Protein AF-A0A7W0VU08-F1 (afdb_monomer_lite)

pLDDT: mean 80.52, std 18.02, range [34.06, 98.19]

Radius of gyration: 24.47 Å; chains: 1; bounding box: 52×68×74 Å

Foldseek 3Di:
DDDDDDDDDDDDDDPPPDDDPDDPALVVVLVVLLVLLVQLLVALAPVSNVVSVVVVVVVVVVSVVVVPPPDHDDDDPVSVVSVVVSVVSSVVSNCNRHCNVDPDDDDDDDDDDDDDDDDDDDDDADAQQPDDFDDPVLVQPFAADDQPDFPQPPQWGKDRWDADPQRKIKIFGDDDPDTFKIKIKDQSNRPSNVPADVVRNVVSPQLPDDADPPADAQPPWGWDDDPPFQKTWTDQRRMIIIMHTDPVCCVGRHSVSSSVSVSRTDDPSVND

Secondary structure (DSSP, 8-state):
-------------------------HHHHHHHHHHHHHHHHH--SHHHHHHHHHHHHHHHHHHHHHHTT--PPPPPHHHHHHHHHHHHHHHHHHHHHHHTT-S--PPPPP--PPPP--------PPPTT-SPPPPHHHHHS--PPPPTTSS--TT-EEPPPEE-TTS-EEEEEEETTEEEEEEEEEETTSHHHHHPPTTT-GGGGGGGPPPPTT--EETTEEB---TT-SEEEEEETTEEEEEEE-TTTTTTS-HHHHHHHHHHS--GGG--

Structure (mmCIF, N/CA/C/O backbone):
data_AF-A0A7W0VU08-F1
#
_entry.id   AF-A0A7W0VU08-F1
#
loop_
_atom_site.group_PDB
_atom_site.id
_atom_site.type_symbol
_atom_site.label_atom_id
_atom_site.label_alt_id
_atom_site.label_comp_id
_atom_site.label_asym_id
_atom_site.label_entity_id
_atom_site.label_seq_id
_atom_site.pdbx_PDB_ins_code
_atom_site.Cartn_x
_atom_site.Cartn_y
_atom_site.Cartn_z
_atom_site.occupancy
_atom_site.B_iso_or_equiv
_atom_site.auth_seq_id
_atom_site.auth_comp_id
_atom_site.auth_asym_id
_atom_site.auth_atom_id
_atom_site.pdbx_PDB_model_num
ATOM 1 N N . MET A 1 1 ? 2.282 21.861 47.753 1.00 34.84 1 MET A N 1
ATOM 2 C CA . MET A 1 1 ? 2.891 22.912 48.601 1.00 34.84 1 MET A CA 1
ATOM 3 C C . MET A 1 1 ? 4.404 22.824 48.488 1.00 34.84 1 MET A C 1
ATOM 5 O O . MET A 1 1 ? 4.910 21.720 48.625 1.00 34.84 1 MET A O 1
ATOM 9 N N . LYS A 1 2 ? 5.063 23.986 48.332 1.00 36.03 2 LYS A N 1
ATOM 10 C CA . LYS A 1 2 ? 6.522 24.249 48.312 1.00 36.03 2 LYS A CA 1
ATOM 11 C C . LYS A 1 2 ? 7.177 23.986 46.942 1.00 36.03 2 LYS A C 1
ATOM 13 O O . LYS A 1 2 ? 7.430 22.846 46.599 1.00 36.03 2 LYS A O 1
ATOM 18 N N . ASN A 1 3 ? 7.198 24.958 46.028 1.00 34.38 3 ASN A N 1
ATOM 19 C CA . ASN A 1 3 ? 7.985 26.207 45.977 1.00 34.38 3 ASN A CA 1
ATOM 20 C C . ASN A 1 3 ? 9.435 26.000 45.509 1.00 34.38 3 ASN A C 1
ATOM 22 O O . ASN A 1 3 ? 10.172 25.236 46.117 1.00 34.38 3 ASN A O 1
ATOM 26 N N . LEU A 1 4 ? 9.808 26.854 44.543 1.00 50.16 4 LEU A N 1
ATOM 27 C CA . LEU A 1 4 ? 11.145 27.394 44.258 1.00 50.16 4 LEU A CA 1
ATOM 28 C C . LEU A 1 4 ? 12.139 26.498 43.511 1.00 50.16 4 LEU A C 1
ATOM 30 O O . LEU A 1 4 ? 12.922 25.795 44.130 1.00 50.16 4 LEU A O 1
ATOM 34 N N . THR A 1 5 ? 12.241 26.695 42.191 1.00 49.22 5 THR A N 1
ATOM 35 C CA . THR A 1 5 ? 13.531 27.007 41.538 1.00 49.22 5 THR A CA 1
ATOM 36 C C . THR A 1 5 ? 13.266 27.791 40.243 1.00 49.22 5 THR A C 1
ATOM 38 O O . THR A 1 5 ? 13.189 27.239 39.152 1.00 49.22 5 THR A O 1
ATOM 41 N N . ILE A 1 6 ? 13.076 29.105 40.387 1.00 51.62 6 ILE A N 1
ATOM 42 C CA . ILE A 1 6 ? 13.263 30.081 39.309 1.00 51.62 6 ILE A CA 1
ATOM 43 C C . ILE A 1 6 ? 14.727 30.509 39.409 1.00 51.62 6 ILE A C 1
ATOM 45 O O . ILE A 1 6 ? 15.101 31.152 40.387 1.00 51.62 6 ILE A O 1
ATOM 49 N N . ALA A 1 7 ? 15.547 30.138 38.428 1.00 44.56 7 ALA A N 1
ATOM 50 C CA . ALA A 1 7 ? 16.891 30.679 38.262 1.00 44.56 7 ALA A CA 1
ATOM 51 C C . ALA A 1 7 ? 17.312 30.613 36.785 1.00 44.56 7 ALA A C 1
ATOM 53 O O . ALA A 1 7 ? 17.660 29.564 36.260 1.00 44.56 7 ALA A O 1
ATOM 54 N N . LEU A 1 8 ? 17.243 31.780 36.144 1.00 50.00 8 LEU A N 1
ATOM 55 C CA . LEU A 1 8 ? 18.342 32.371 35.382 1.00 50.00 8 LEU A CA 1
ATOM 56 C C . LEU A 1 8 ? 19.049 31.486 34.327 1.00 50.00 8 LEU A C 1
ATOM 58 O O . LEU A 1 8 ? 20.063 30.864 34.613 1.00 50.00 8 LEU A O 1
ATOM 62 N N . MET A 1 9 ? 18.617 31.584 33.065 1.00 47.41 9 MET A N 1
ATOM 63 C CA . MET A 1 9 ? 19.534 31.597 31.913 1.00 47.41 9 MET A CA 1
ATOM 64 C C . MET A 1 9 ? 19.028 32.596 30.873 1.00 47.41 9 MET A C 1
ATOM 66 O O . MET A 1 9 ? 18.375 32.265 29.887 1.00 47.41 9 MET A O 1
ATOM 70 N N . ALA A 1 10 ? 19.316 33.863 31.159 1.00 51.19 10 ALA A N 1
ATOM 71 C CA . ALA A 1 10 ? 19.332 34.920 30.168 1.00 51.19 10 ALA A CA 1
ATOM 72 C C . ALA A 1 10 ? 20.694 34.921 29.454 1.00 51.19 10 ALA A C 1
ATOM 74 O O . ALA A 1 10 ? 21.731 34.773 30.093 1.00 51.19 10 ALA A O 1
ATOM 75 N N . ALA A 1 11 ? 20.638 35.182 28.148 1.00 50.69 11 ALA A N 1
ATOM 76 C CA . ALA A 1 11 ? 21.711 35.708 27.306 1.00 50.69 11 ALA A CA 1
ATOM 77 C C . ALA A 1 11 ? 22.947 34.816 27.066 1.00 50.69 11 ALA A C 1
ATOM 79 O O . ALA A 1 11 ? 23.998 34.985 27.678 1.00 50.69 11 ALA A O 1
ATOM 80 N N . ALA A 1 12 ? 22.864 33.997 26.014 1.00 49.81 12 ALA A N 1
ATOM 81 C CA . ALA A 1 12 ? 24.006 33.714 25.150 1.00 49.81 12 ALA A CA 1
ATOM 82 C C . ALA A 1 12 ? 23.656 34.110 23.704 1.00 49.81 12 ALA A C 1
ATOM 84 O O . ALA A 1 12 ? 22.592 33.786 23.181 1.00 49.81 12 ALA A O 1
ATOM 85 N N . ALA A 1 13 ? 24.561 34.895 23.130 1.00 52.06 13 ALA A N 1
ATOM 86 C CA . ALA A 1 13 ? 24.567 35.544 21.828 1.00 52.06 13 ALA A CA 1
ATOM 87 C C . ALA A 1 13 ? 24.054 34.719 20.636 1.00 52.06 13 ALA A C 1
ATOM 89 O O . ALA A 1 13 ? 24.433 33.568 20.499 1.00 52.06 13 ALA A O 1
ATOM 90 N N . PHE A 1 14 ? 23.359 35.382 19.699 1.00 56.19 14 PHE A N 1
ATOM 91 C CA . PHE A 1 14 ? 23.565 35.214 18.249 1.00 56.19 14 PHE A CA 1
ATOM 92 C C . PHE A 1 14 ? 23.141 36.488 17.497 1.00 56.19 14 PHE A C 1
ATOM 94 O O . PHE A 1 14 ? 22.162 36.527 16.756 1.00 56.19 14 PHE A O 1
ATOM 101 N N . THR A 1 15 ? 23.918 37.560 17.660 1.00 49.22 15 THR A N 1
ATOM 102 C CA . THR A 1 15 ? 24.027 38.606 16.636 1.00 49.22 15 THR A CA 1
ATOM 103 C C . THR A 1 15 ? 24.967 38.109 15.540 1.00 49.22 15 THR A C 1
ATOM 105 O O . THR A 1 15 ? 26.134 38.486 15.486 1.00 49.22 15 THR A O 1
ATOM 108 N N . SER A 1 16 ? 24.474 37.235 14.666 1.00 53.06 16 SER A N 1
ATOM 109 C CA . SER A 1 16 ? 25.104 36.967 13.372 1.00 53.06 16 SER A CA 1
ATOM 110 C C . SER A 1 16 ? 24.343 37.748 12.305 1.00 53.06 16 SER A C 1
ATOM 112 O O . SER A 1 16 ? 23.424 37.238 11.661 1.00 53.06 16 SER A O 1
ATOM 114 N N . VAL A 1 17 ? 24.720 39.017 12.148 1.00 55.62 17 VAL A N 1
ATOM 115 C CA . VAL A 1 17 ? 24.407 39.811 10.958 1.00 55.62 17 VAL A CA 1
ATOM 116 C C . VAL A 1 17 ? 25.226 39.207 9.818 1.00 55.62 17 VAL A C 1
ATOM 118 O O . VAL A 1 17 ? 26.412 39.471 9.668 1.00 55.62 17 VAL A O 1
ATOM 121 N N . GLY A 1 18 ? 24.598 38.300 9.077 1.00 43.88 18 GLY A N 1
ATOM 122 C CA . GLY A 1 18 ? 25.201 37.582 7.963 1.00 43.88 18 GLY A CA 1
ATOM 123 C C . GLY A 1 18 ? 24.144 36.738 7.266 1.00 43.88 18 GLY A C 1
ATOM 124 O O . GLY A 1 18 ? 23.938 35.577 7.607 1.00 43.88 18 GLY A O 1
ATOM 125 N N . CYS A 1 19 ? 23.444 37.342 6.307 1.00 54.53 19 CYS A N 1
ATOM 126 C CA . CYS A 1 19 ? 22.469 36.703 5.431 1.00 54.53 19 CYS A CA 1
ATOM 127 C C . CYS A 1 19 ? 23.075 35.497 4.689 1.00 54.53 19 CYS A C 1
ATOM 129 O O . CYS A 1 19 ? 23.597 35.627 3.586 1.00 54.53 19 CYS A O 1
ATOM 131 N N . LYS A 1 20 ? 22.952 34.300 5.268 1.00 46.69 20 LYS A N 1
ATOM 132 C CA . LYS A 1 20 ? 23.113 33.017 4.578 1.00 46.69 20 LYS A CA 1
ATOM 133 C C . LYS A 1 20 ? 21.924 32.140 4.964 1.00 46.69 20 LYS A C 1
ATOM 135 O O . LYS A 1 20 ? 21.916 31.490 5.999 1.00 46.69 20 LYS A O 1
ATOM 140 N N . LYS A 1 21 ? 20.867 32.267 4.157 1.00 50.47 21 LYS A N 1
ATOM 141 C CA . LYS A 1 21 ? 19.699 31.383 3.992 1.00 50.47 21 LYS A CA 1
ATOM 142 C C . LYS A 1 21 ? 19.695 30.169 4.943 1.00 50.47 21 LYS A C 1
ATOM 144 O O . LYS A 1 21 ? 20.295 29.144 4.638 1.00 50.47 21 LYS A O 1
ATOM 149 N N . LYS A 1 22 ? 19.019 30.321 6.089 1.00 51.06 22 LYS A N 1
ATOM 150 C CA . LYS A 1 22 ? 18.773 29.269 7.089 1.00 51.06 22 LYS A CA 1
ATOM 151 C C . LYS A 1 22 ? 18.109 28.080 6.386 1.00 51.06 22 LYS A C 1
ATOM 153 O O . LYS A 1 22 ? 17.020 28.217 5.828 1.00 51.06 22 LYS A O 1
ATOM 158 N N . GLY A 1 23 ? 18.840 26.974 6.308 1.00 48.16 23 GLY A N 1
ATOM 159 C CA . GLY A 1 23 ? 18.451 25.780 5.578 1.00 48.16 23 GLY A CA 1
ATOM 160 C C . GLY A 1 23 ? 17.494 24.919 6.386 1.00 48.16 23 GLY A C 1
ATOM 161 O O . GLY A 1 23 ? 17.931 24.278 7.331 1.00 48.16 23 GLY A O 1
ATOM 162 N N . GLY A 1 24 ? 16.239 24.843 5.942 1.00 57.53 24 GLY A N 1
ATOM 163 C CA . GLY A 1 24 ? 15.349 23.711 6.224 1.00 57.53 24 GLY A CA 1
ATOM 164 C C . GLY A 1 24 ? 15.763 22.506 5.376 1.00 57.53 24 GLY A C 1
ATOM 165 O O . GLY A 1 24 ? 15.054 22.110 4.456 1.00 57.53 24 GLY A O 1
ATOM 166 N N . GLY A 1 25 ? 16.990 22.031 5.590 1.00 71.50 25 GLY A N 1
ATOM 167 C CA . GLY A 1 25 ? 17.591 20.926 4.844 1.00 71.50 25 GLY A CA 1
ATOM 168 C C . GLY A 1 25 ? 17.308 19.568 5.484 1.00 71.50 25 GLY A C 1
ATOM 169 O O . GLY A 1 25 ? 16.886 19.490 6.637 1.00 71.50 25 GLY A O 1
ATOM 170 N N . ALA A 1 26 ? 17.614 18.493 4.754 1.00 79.88 26 ALA A N 1
ATOM 171 C CA . ALA A 1 26 ? 17.460 17.106 5.207 1.00 79.88 26 ALA A CA 1
ATOM 172 C C . ALA A 1 26 ? 18.057 16.836 6.608 1.00 79.88 26 ALA A C 1
ATOM 174 O O . ALA A 1 26 ? 17.495 16.059 7.374 1.00 79.88 26 ALA A O 1
ATOM 175 N N . GLY A 1 27 ? 19.137 17.534 6.986 1.00 85.62 27 GLY A N 1
ATOM 176 C CA . GLY A 1 27 ? 19.751 17.417 8.313 1.00 85.62 27 GLY A CA 1
ATOM 177 C C . GLY A 1 27 ? 18.852 17.851 9.481 1.00 85.62 27 GLY A C 1
ATOM 178 O O . GLY A 1 27 ? 18.890 17.225 10.535 1.00 85.62 27 GLY A O 1
ATOM 179 N N . GLU A 1 28 ? 18.006 18.873 9.308 1.00 87.62 28 GLU A N 1
ATOM 180 C CA . GLU A 1 28 ? 17.073 19.312 10.361 1.00 87.62 28 GLU A CA 1
ATOM 181 C C . GLU A 1 28 ? 15.941 18.294 10.547 1.00 87.62 28 GLU A C 1
ATOM 183 O O . GLU A 1 28 ? 15.590 17.944 11.675 1.00 87.62 28 GLU A O 1
ATOM 188 N N . ALA A 1 29 ? 15.427 17.751 9.439 1.00 89.50 29 ALA A N 1
ATOM 189 C CA . ALA A 1 29 ? 14.443 16.674 9.470 1.00 89.50 29 ALA A CA 1
ATOM 190 C C . ALA A 1 29 ? 15.002 15.417 10.156 1.00 89.50 29 ALA A C 1
ATOM 192 O O . ALA A 1 29 ? 14.326 14.817 10.990 1.00 89.50 29 ALA A O 1
ATOM 193 N N . MET A 1 30 ? 16.256 15.063 9.866 1.00 91.62 30 MET A N 1
ATOM 194 C CA . MET A 1 30 ? 16.948 13.930 10.481 1.00 91.62 30 MET A CA 1
ATOM 195 C C . MET A 1 30 ? 17.179 14.093 11.981 1.00 91.62 30 MET A C 1
ATOM 197 O O . MET A 1 30 ? 16.913 13.168 12.755 1.00 91.62 30 MET A O 1
ATOM 201 N N . ALA A 1 31 ? 17.625 15.276 12.409 1.00 94.81 31 ALA A N 1
ATOM 202 C CA . ALA A 1 31 ? 17.777 15.587 13.825 1.00 94.81 31 ALA A CA 1
ATOM 203 C C . ALA A 1 31 ? 16.431 15.464 14.554 1.00 94.81 31 ALA A C 1
ATOM 205 O O . ALA A 1 31 ? 16.349 14.824 15.601 1.00 94.81 31 ALA A O 1
ATOM 206 N N . LYS A 1 32 ? 15.349 15.982 13.957 1.00 95.38 32 LYS A N 1
ATOM 207 C CA . LYS A 1 32 ? 14.020 15.899 14.564 1.00 95.38 32 LYS A CA 1
ATOM 208 C C . LYS A 1 32 ? 13.477 14.474 14.645 1.00 95.38 32 LYS A C 1
ATOM 210 O O . LYS A 1 32 ? 12.930 14.091 15.676 1.00 95.38 32 LYS A O 1
ATOM 215 N N . MET A 1 33 ? 13.653 13.676 13.594 1.00 94.56 33 MET A N 1
ATOM 216 C CA . MET A 1 33 ? 13.274 12.260 13.607 1.00 94.56 33 MET A CA 1
ATOM 217 C C . MET A 1 33 ? 14.037 11.479 14.683 1.00 94.56 33 MET A C 1
ATOM 219 O O . MET A 1 33 ? 13.447 10.649 15.375 1.00 94.56 33 MET A O 1
ATOM 223 N N . SER A 1 34 ? 15.319 11.791 14.883 1.00 96.56 34 SER A N 1
ATOM 224 C CA . SER A 1 34 ? 16.126 11.197 15.954 1.00 96.56 34 SER A CA 1
ATOM 225 C C . SER A 1 34 ? 15.605 11.571 17.346 1.00 96.56 34 SER A C 1
ATOM 227 O O . SER A 1 34 ? 15.471 10.685 18.187 1.00 96.56 34 SER A O 1
ATOM 229 N N . GLU A 1 35 ? 15.213 12.832 17.570 1.00 97.38 35 GLU A N 1
ATOM 230 C CA . GLU A 1 35 ? 14.579 13.259 18.829 1.00 97.38 35 GLU A CA 1
ATOM 231 C C . GLU A 1 35 ? 13.260 12.520 19.102 1.00 97.38 35 GLU A C 1
ATOM 233 O O . GLU A 1 35 ? 12.989 12.141 20.241 1.00 97.38 35 GLU A O 1
ATOM 238 N N . PHE A 1 36 ? 12.418 12.315 18.081 1.00 97.75 36 PHE A N 1
ATOM 239 C CA . PHE A 1 36 ? 11.172 11.558 18.242 1.00 97.75 36 PHE A CA 1
ATOM 240 C C . PHE A 1 36 ? 11.434 10.093 18.572 1.00 97.75 36 PHE A C 1
ATOM 242 O O . PHE A 1 36 ? 10.743 9.534 19.420 1.00 97.75 36 PHE A O 1
ATOM 249 N N . LYS A 1 37 ? 12.448 9.488 17.946 1.00 97.81 37 LYS A N 1
ATOM 250 C CA . LYS A 1 37 ? 12.916 8.138 18.272 1.00 97.81 37 LYS A CA 1
ATOM 251 C C . LYS A 1 37 ? 13.363 8.054 19.728 1.00 97.81 37 LYS A C 1
ATOM 253 O O . LYS A 1 37 ? 12.864 7.191 20.438 1.00 97.81 37 LYS A O 1
ATOM 258 N N . ASP A 1 38 ? 14.208 8.968 20.200 1.00 98.19 38 ASP A N 1
ATOM 259 C CA . ASP A 1 38 ? 14.664 8.956 21.596 1.00 98.19 38 ASP A CA 1
ATOM 260 C C . ASP A 1 38 ? 13.489 9.114 22.579 1.00 98.19 38 ASP A C 1
ATOM 262 O O . ASP A 1 38 ? 13.332 8.292 23.480 1.00 98.19 38 ASP A O 1
ATOM 266 N N . LYS A 1 39 ? 12.582 10.074 22.341 1.00 97.75 39 LYS A N 1
ATOM 267 C CA . LYS A 1 39 ? 11.375 10.256 23.170 1.00 97.75 39 LYS A CA 1
ATOM 268 C C . LYS A 1 39 ? 10.461 9.033 23.172 1.00 97.75 39 LYS A C 1
ATOM 270 O O . LYS A 1 39 ? 9.952 8.657 24.221 1.00 97.75 39 LYS A O 1
ATOM 275 N N . MET A 1 40 ? 10.258 8.401 22.015 1.00 97.69 40 MET A N 1
ATOM 276 C CA . MET A 1 40 ? 9.456 7.179 21.912 1.00 97.69 40 MET A CA 1
ATOM 277 C C . MET A 1 40 ? 10.098 6.032 22.704 1.00 97.69 40 MET A C 1
ATOM 279 O O . MET A 1 40 ? 9.399 5.258 23.349 1.00 97.69 40 MET A O 1
ATOM 283 N N . CYS A 1 41 ? 11.429 5.930 22.702 1.00 96.81 41 CYS A N 1
ATOM 284 C CA . CYS A 1 41 ? 12.159 4.919 23.470 1.00 96.81 41 CYS A CA 1
ATOM 285 C C . CYS A 1 41 ? 12.130 5.153 24.986 1.00 96.81 41 CYS A C 1
ATOM 287 O O . CYS A 1 41 ? 12.272 4.198 25.753 1.00 96.81 41 CYS A O 1
ATOM 289 N N . GLU A 1 42 ? 11.941 6.396 25.427 1.00 97.62 42 GLU A N 1
ATOM 290 C CA . GLU A 1 42 ? 11.754 6.739 26.841 1.00 97.62 42 GLU A CA 1
ATOM 291 C C . GLU A 1 42 ? 10.339 6.421 27.348 1.00 97.62 42 GLU A C 1
ATOM 293 O O . GLU A 1 42 ? 10.124 6.312 28.561 1.00 97.62 42 GLU A O 1
ATOM 298 N N . CYS A 1 43 ? 9.377 6.231 26.441 1.00 96.12 43 CYS A N 1
ATOM 299 C CA . CYS A 1 43 ? 8.005 5.920 26.804 1.00 96.12 43 CYS A CA 1
ATOM 300 C C . CYS A 1 43 ? 7.867 4.533 27.440 1.00 96.12 43 CYS A C 1
ATOM 302 O O . CYS A 1 43 ? 8.367 3.524 26.942 1.00 96.12 43 CYS A O 1
ATOM 304 N N . LYS A 1 44 ? 7.132 4.487 28.556 1.00 95.50 44 LYS A N 1
ATOM 305 C CA . LYS A 1 44 ? 6.837 3.257 29.315 1.00 95.50 44 LYS A CA 1
ATOM 306 C C . LYS A 1 44 ? 5.396 2.788 29.175 1.00 95.50 44 LYS A C 1
ATOM 308 O O . LYS A 1 44 ? 5.072 1.689 29.606 1.00 95.50 44 LYS A O 1
ATOM 313 N N . ASP A 1 45 ? 4.545 3.634 28.618 1.00 93.06 45 ASP A N 1
ATOM 314 C CA . ASP A 1 45 ? 3.125 3.382 28.478 1.00 93.06 45 ASP A CA 1
ATOM 315 C C . ASP A 1 45 ? 2.607 3.941 27.153 1.00 93.06 45 ASP A C 1
ATOM 317 O O . ASP A 1 45 ? 3.263 4.730 26.460 1.00 93.06 45 ASP A O 1
ATOM 321 N N . LYS A 1 46 ? 1.387 3.518 26.825 1.00 90.31 46 LYS A N 1
ATOM 322 C CA . LYS A 1 46 ? 0.692 3.925 25.612 1.00 90.31 46 LYS A CA 1
ATOM 323 C C . LYS A 1 46 ? 0.460 5.436 25.546 1.00 90.31 46 LYS A C 1
ATOM 325 O O . LYS A 1 46 ? 0.545 5.997 24.462 1.00 90.31 46 LYS A O 1
ATOM 330 N N . LYS A 1 47 ? 0.189 6.101 26.673 1.00 93.44 47 LYS A N 1
ATOM 331 C CA . LYS A 1 47 ? -0.130 7.533 26.675 1.00 93.44 47 LYS A CA 1
ATOM 332 C C . LYS A 1 47 ? 1.081 8.364 26.251 1.00 93.44 47 LYS A C 1
ATOM 334 O O . LYS A 1 47 ? 0.937 9.251 25.419 1.00 93.44 47 LYS A O 1
ATOM 339 N N . CYS A 1 48 ? 2.267 8.048 26.769 1.00 96.81 48 CYS A N 1
ATOM 340 C CA . CYS A 1 48 ? 3.508 8.679 26.327 1.00 96.81 48 CYS A CA 1
ATOM 341 C C . CYS A 1 48 ? 3.753 8.438 24.830 1.00 96.81 48 CYS A C 1
ATOM 343 O O . CYS A 1 48 ? 4.060 9.378 24.099 1.00 96.81 48 CYS A O 1
ATOM 345 N N . ALA A 1 49 ? 3.573 7.197 24.359 1.00 95.50 49 ALA A N 1
ATOM 346 C CA . ALA A 1 49 ? 3.751 6.872 22.944 1.00 95.50 49 ALA A CA 1
ATOM 347 C C . ALA A 1 49 ? 2.779 7.660 22.046 1.00 95.50 49 ALA A C 1
ATOM 349 O O . ALA A 1 49 ? 3.199 8.226 21.037 1.00 95.50 49 ALA A O 1
ATOM 350 N N . ASP A 1 50 ? 1.506 7.753 22.444 1.00 92.12 50 ASP A N 1
ATOM 351 C CA . ASP A 1 50 ? 0.483 8.524 21.734 1.00 92.12 50 ASP A CA 1
ATOM 352 C C . ASP A 1 50 ? 0.861 10.029 21.691 1.00 92.12 50 ASP A C 1
ATOM 354 O O . ASP A 1 50 ? 0.811 10.644 20.626 1.00 92.12 50 ASP A O 1
ATOM 358 N N . GLU A 1 51 ? 1.364 10.613 22.790 1.00 96.12 51 GLU A N 1
ATOM 359 C CA . GLU A 1 51 ? 1.830 12.015 22.828 1.00 96.12 51 GLU A CA 1
ATOM 360 C C . GLU A 1 51 ? 3.047 12.273 21.912 1.00 96.12 51 GLU A C 1
ATOM 362 O O . GLU A 1 51 ? 3.125 13.311 21.243 1.00 96.12 51 GLU A O 1
ATOM 367 N N . VAL A 1 52 ? 4.002 11.336 21.845 1.00 97.75 52 VAL A N 1
ATOM 368 C CA . VAL A 1 52 ? 5.159 11.437 20.936 1.00 97.75 52 VAL A CA 1
ATOM 369 C C . VAL A 1 52 ? 4.718 11.324 19.476 1.00 97.75 52 VAL A C 1
ATOM 371 O O . VAL A 1 52 ? 5.200 12.085 18.631 1.00 97.75 52 VAL A O 1
ATOM 374 N N . GLN A 1 53 ? 3.788 10.416 19.176 1.00 93.62 53 GLN A N 1
ATOM 375 C CA . GLN A 1 53 ? 3.214 10.253 17.841 1.00 93.62 53 GLN A CA 1
ATOM 376 C C . GLN A 1 53 ? 2.470 11.521 17.391 1.00 93.62 53 GLN A C 1
ATOM 378 O O . GLN A 1 53 ? 2.664 11.980 16.262 1.00 93.62 53 GLN A O 1
ATOM 383 N N . ASP A 1 54 ? 1.679 12.138 18.271 1.00 94.00 54 ASP A N 1
ATOM 384 C CA . ASP A 1 54 ? 0.975 13.393 17.989 1.00 94.00 54 ASP A CA 1
ATOM 385 C C . ASP A 1 54 ? 1.943 14.552 17.736 1.00 94.00 54 ASP A C 1
ATOM 387 O O . ASP A 1 54 ? 1.770 15.328 16.788 1.00 94.00 54 ASP A O 1
ATOM 391 N N . ALA A 1 55 ? 3.009 14.654 18.535 1.00 95.81 55 ALA A N 1
ATOM 392 C CA . ALA A 1 55 ? 4.051 15.655 18.334 1.00 95.81 55 ALA A CA 1
ATOM 393 C C . ALA A 1 55 ? 4.770 15.473 16.984 1.00 95.81 55 ALA A C 1
ATOM 395 O O . ALA A 1 55 ? 5.047 16.462 16.298 1.00 95.81 55 ALA A O 1
ATOM 396 N N . MET A 1 56 ? 5.027 14.225 16.578 1.00 95.75 56 MET A N 1
ATOM 397 C CA . MET A 1 56 ? 5.608 13.896 15.275 1.00 95.75 56 MET A CA 1
ATOM 398 C C . MET A 1 56 ? 4.669 14.270 14.121 1.00 95.75 56 MET A C 1
ATOM 400 O O . MET A 1 56 ? 5.102 14.913 13.162 1.00 95.75 56 MET A O 1
ATOM 404 N N . ASN A 1 57 ? 3.378 13.948 14.232 1.00 92.25 57 ASN A N 1
ATOM 405 C CA . ASN A 1 57 ? 2.364 14.307 13.237 1.00 92.25 57 ASN A CA 1
ATOM 406 C C . ASN A 1 57 ? 2.241 15.828 13.077 1.00 92.25 57 ASN A C 1
ATOM 408 O O . ASN A 1 57 ? 2.225 16.344 11.955 1.00 92.25 57 ASN A O 1
ATOM 412 N N . LYS A 1 58 ? 2.212 16.563 14.196 1.00 93.62 58 LYS A N 1
ATOM 413 C CA . LYS A 1 58 ? 2.152 18.028 14.193 1.00 93.62 58 LYS A CA 1
ATOM 414 C C . LYS A 1 58 ? 3.386 18.642 13.539 1.00 93.62 58 LYS A C 1
ATOM 416 O O . LYS A 1 58 ? 3.244 19.499 12.668 1.00 93.62 58 LYS A O 1
ATOM 421 N N . TRP A 1 59 ? 4.579 18.179 13.913 1.00 93.44 59 TRP A N 1
ATOM 422 C CA . TRP A 1 59 ? 5.822 18.651 13.307 1.00 93.44 59 TRP A CA 1
ATOM 423 C C . TRP A 1 59 ? 5.863 18.368 11.800 1.00 93.44 59 TRP A C 1
ATOM 425 O O . TRP A 1 59 ? 6.201 19.259 11.025 1.00 93.44 59 TRP A O 1
ATOM 435 N N . SER A 1 60 ? 5.452 17.174 11.363 1.00 89.06 60 SER A N 1
ATOM 436 C CA . SER A 1 60 ? 5.389 16.816 9.941 1.00 89.06 60 SER A CA 1
ATOM 437 C C . SER A 1 60 ? 4.460 17.752 9.154 1.00 89.06 60 SER A C 1
ATOM 439 O O . SER A 1 60 ? 4.824 18.247 8.086 1.00 89.06 60 SER A O 1
ATOM 441 N N . ALA A 1 61 ? 3.293 18.088 9.715 1.00 86.00 61 ALA A N 1
ATOM 442 C CA . ALA A 1 61 ? 2.354 19.028 9.103 1.00 86.00 61 ALA A CA 1
ATOM 443 C C . ALA A 1 61 ? 2.896 20.471 9.033 1.00 86.00 61 ALA A C 1
ATOM 445 O O . ALA A 1 61 ? 2.670 21.171 8.043 1.00 86.00 61 ALA A O 1
ATOM 446 N N . GLU A 1 62 ? 3.608 20.935 10.063 1.00 87.75 62 GLU A N 1
ATOM 447 C CA . GLU A 1 62 ? 4.266 22.252 10.078 1.00 87.75 62 GLU A CA 1
ATOM 448 C C . GLU A 1 62 ? 5.442 22.310 9.090 1.00 87.75 62 GLU A C 1
ATOM 450 O O . GLU A 1 62 ? 5.618 23.303 8.373 1.00 87.75 62 GLU A O 1
ATOM 455 N N . ASN A 1 63 ? 6.205 21.221 8.987 1.00 84.19 63 ASN A N 1
ATOM 456 C CA . ASN A 1 63 ? 7.339 21.119 8.080 1.00 84.19 63 ASN A CA 1
ATOM 457 C C . ASN A 1 63 ? 6.88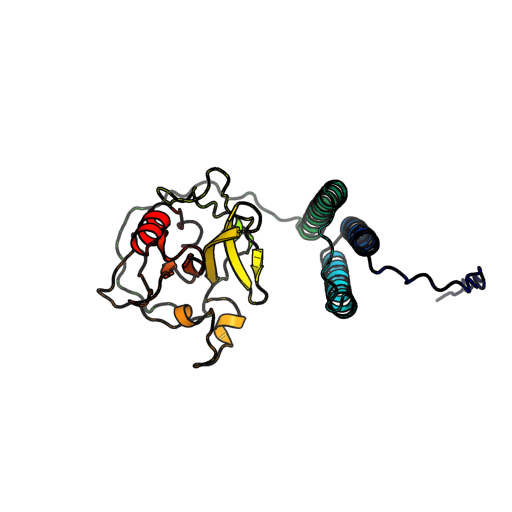8 21.036 6.612 1.00 84.19 63 ASN A C 1
ATOM 459 O O . ASN A 1 63 ? 7.460 21.708 5.757 1.00 84.19 63 ASN A O 1
ATOM 463 N N . ALA A 1 64 ? 5.801 20.313 6.317 1.00 83.56 64 ALA A N 1
ATOM 464 C CA . ALA A 1 64 ? 5.214 20.258 4.976 1.00 83.56 64 ALA A CA 1
ATOM 465 C C . ALA A 1 64 ? 4.779 21.644 4.466 1.00 83.56 64 ALA A C 1
ATOM 467 O O . ALA A 1 64 ? 4.973 21.963 3.296 1.00 83.56 64 ALA A O 1
ATOM 468 N N . LYS A 1 65 ? 4.252 22.506 5.349 1.00 82.62 65 LYS A N 1
ATOM 469 C CA . LYS A 1 65 ? 3.912 23.901 5.008 1.00 82.62 65 LYS A CA 1
ATOM 470 C C . LYS A 1 65 ? 5.149 24.764 4.749 1.00 82.62 65 LYS A C 1
ATOM 472 O O . LYS A 1 65 ? 5.080 25.717 3.980 1.00 82.62 65 LYS A O 1
ATOM 477 N N . SER A 1 66 ? 6.266 24.435 5.394 1.00 76.94 66 SER A N 1
ATOM 478 C CA . SER A 1 66 ? 7.515 25.203 5.334 1.00 76.94 66 SER A CA 1
ATOM 479 C C . SER A 1 66 ? 8.429 24.785 4.176 1.00 76.94 66 SER A C 1
ATOM 481 O O . SER A 1 66 ? 9.268 25.576 3.744 1.00 76.94 66 SER A O 1
ATOM 483 N N . ALA A 1 67 ? 8.254 23.571 3.644 1.00 71.88 67 ALA A N 1
ATOM 484 C CA . ALA A 1 67 ? 9.055 23.040 2.543 1.00 71.88 67 ALA A CA 1
ATOM 485 C C . ALA A 1 67 ? 8.871 23.822 1.222 1.00 71.88 67 ALA A C 1
ATOM 487 O O . ALA A 1 67 ? 9.824 23.947 0.449 1.00 71.88 67 ALA A O 1
ATOM 488 N N . GLY A 1 68 ? 7.698 24.433 0.996 1.00 70.38 68 GLY A N 1
ATOM 489 C CA . GLY A 1 68 ? 7.367 25.167 -0.236 1.00 70.38 68 GLY A CA 1
ATOM 490 C C . GLY A 1 68 ? 7.531 24.330 -1.517 1.00 70.38 68 GLY A C 1
ATOM 491 O O . GLY A 1 68 ? 7.826 23.141 -1.462 1.00 70.38 68 GLY A O 1
ATOM 492 N N . ASP A 1 69 ? 7.410 24.954 -2.694 1.00 68.69 69 ASP A N 1
ATOM 493 C CA . ASP A 1 69 ? 7.584 24.282 -4.003 1.00 68.69 69 ASP A CA 1
ATOM 494 C C . ASP A 1 69 ? 9.047 23.944 -4.341 1.00 68.69 69 ASP A C 1
ATOM 496 O O . ASP A 1 69 ? 9.403 23.664 -5.490 1.00 68.69 69 ASP A O 1
ATOM 500 N N . LYS A 1 70 ? 9.954 24.012 -3.361 1.00 66.50 70 L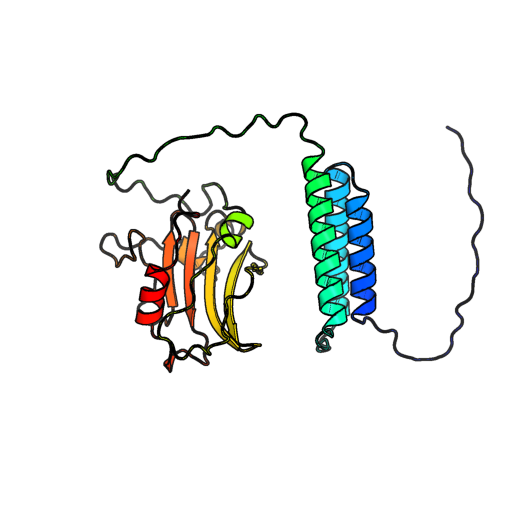YS A N 1
ATOM 501 C CA . LYS A 1 70 ? 11.351 23.674 -3.608 1.00 66.50 70 LYS A CA 1
ATOM 502 C C . LYS A 1 70 ? 11.446 22.167 -3.739 1.00 66.50 70 LYS A C 1
ATOM 504 O O . LYS A 1 70 ? 11.290 21.443 -2.763 1.00 66.50 70 LYS A O 1
ATOM 509 N N . LYS A 1 71 ? 11.741 21.721 -4.961 1.00 65.88 71 LYS A N 1
ATOM 510 C CA . LYS A 1 71 ? 12.115 20.342 -5.260 1.00 65.88 71 LYS A CA 1
ATOM 511 C C . LYS A 1 71 ? 13.208 19.924 -4.276 1.00 65.88 71 LYS A C 1
ATOM 513 O O . LYS A 1 71 ? 14.326 20.433 -4.350 1.00 65.88 71 LYS A O 1
ATOM 518 N N . ALA A 1 72 ? 12.852 19.063 -3.325 1.00 71.62 72 ALA A N 1
ATOM 519 C CA . ALA A 1 72 ? 13.813 18.495 -2.401 1.00 71.62 72 ALA A CA 1
ATOM 520 C C . ALA A 1 72 ? 14.837 17.714 -3.228 1.00 71.62 72 ALA A C 1
ATOM 522 O O . ALA A 1 72 ? 14.466 16.911 -4.089 1.00 71.62 72 ALA A O 1
ATOM 523 N N . GLU A 1 73 ? 16.118 17.990 -3.012 1.00 78.81 73 GLU A N 1
ATOM 524 C CA . GLU A 1 73 ? 17.161 17.119 -3.536 1.00 78.81 73 GLU A CA 1
ATOM 525 C C . GLU A 1 73 ? 16.999 15.750 -2.875 1.00 78.81 73 GLU A C 1
ATOM 527 O O . GLU A 1 73 ? 16.691 15.659 -1.682 1.00 78.81 73 GLU A O 1
ATOM 532 N N . ALA A 1 74 ? 17.146 14.686 -3.664 1.00 77.94 74 ALA A N 1
ATOM 533 C CA . ALA A 1 74 ? 17.099 13.340 -3.121 1.00 77.94 74 ALA A CA 1
ATOM 534 C C . ALA A 1 74 ? 18.209 13.196 -2.061 1.00 77.94 74 ALA A C 1
ATOM 536 O O . ALA A 1 74 ? 19.339 13.621 -2.323 1.00 77.94 74 ALA A O 1
ATOM 537 N N . PRO A 1 75 ? 17.913 12.633 -0.876 1.00 82.44 75 PRO A N 1
ATOM 538 C CA . PRO A 1 75 ? 18.934 12.380 0.130 1.00 82.44 75 PRO A CA 1
ATOM 539 C C . PRO A 1 75 ? 20.016 11.456 -0.440 1.00 82.44 75 PRO A C 1
ATOM 541 O O . PRO A 1 75 ? 19.723 10.527 -1.194 1.00 82.44 75 PRO A O 1
ATOM 544 N N . ASP A 1 76 ? 21.273 11.705 -0.078 1.00 90.00 76 ASP A N 1
ATOM 545 C CA . ASP A 1 76 ? 22.371 10.804 -0.421 1.00 90.00 76 ASP A CA 1
ATOM 546 C C . ASP A 1 76 ? 22.215 9.435 0.277 1.00 90.00 76 ASP A C 1
ATOM 548 O O . ASP A 1 76 ? 21.430 9.266 1.215 1.00 90.00 76 ASP A O 1
ATOM 552 N N . GLU A 1 77 ? 22.972 8.431 -0.178 1.00 87.38 77 GLU A N 1
ATOM 553 C CA . GLU A 1 77 ? 22.881 7.055 0.332 1.00 87.38 77 GLU A CA 1
ATOM 554 C C . GLU A 1 77 ? 23.120 6.957 1.847 1.00 87.38 77 GLU A C 1
ATOM 556 O O . GLU A 1 77 ? 22.485 6.146 2.525 1.00 87.38 77 GLU A O 1
ATOM 561 N N . LYS A 1 78 ? 24.012 7.791 2.395 1.00 91.38 78 LYS A N 1
ATOM 562 C CA . LYS A 1 78 ? 24.299 7.801 3.830 1.00 91.38 78 LYS A CA 1
ATOM 563 C C . LYS A 1 78 ? 23.094 8.339 4.601 1.00 91.38 78 LYS A C 1
ATOM 565 O O . LYS A 1 78 ? 22.652 7.688 5.544 1.00 91.38 78 LYS A O 1
ATOM 570 N N . THR A 1 79 ? 22.522 9.454 4.154 1.00 85.69 79 THR A N 1
ATOM 571 C CA . THR A 1 79 ? 21.303 10.029 4.738 1.00 85.69 79 THR A CA 1
ATOM 572 C C . THR A 1 79 ? 20.133 9.037 4.685 1.00 85.69 79 THR A C 1
ATOM 574 O O . THR A 1 79 ? 19.412 8.882 5.669 1.00 85.69 79 THR A O 1
ATOM 577 N N . MET A 1 80 ? 19.966 8.298 3.582 1.00 86.06 80 MET A N 1
ATOM 578 C CA . MET A 1 80 ? 18.931 7.259 3.480 1.00 86.06 80 MET A CA 1
ATOM 579 C C . MET A 1 80 ? 19.131 6.110 4.480 1.00 86.06 80 MET A C 1
ATOM 581 O O . MET A 1 80 ? 18.160 5.670 5.098 1.00 86.06 80 MET A O 1
ATOM 585 N N . LYS A 1 81 ? 20.371 5.640 4.679 1.00 92.62 81 LYS A N 1
ATOM 586 C CA . LYS A 1 81 ? 20.679 4.598 5.677 1.00 92.62 81 LYS A CA 1
ATOM 587 C C . LYS A 1 81 ? 20.380 5.069 7.098 1.00 92.62 81 LYS A C 1
ATOM 589 O O . LYS A 1 81 ? 19.747 4.338 7.854 1.00 92.62 81 LYS A O 1
ATOM 594 N N . GLU A 1 82 ? 20.767 6.296 7.437 1.00 91.56 82 GLU A N 1
ATOM 595 C CA . GLU A 1 82 ? 20.466 6.881 8.746 1.00 91.56 82 GLU A CA 1
ATOM 596 C C . GLU A 1 82 ? 18.944 7.038 8.953 1.00 91.56 82 GLU A C 1
ATOM 598 O O . GLU A 1 82 ? 18.437 6.716 10.027 1.00 91.56 82 GLU A O 1
ATOM 603 N N . MET A 1 83 ? 18.183 7.457 7.928 1.00 89.06 83 MET A N 1
ATOM 604 C CA . MET A 1 83 ? 16.710 7.516 7.994 1.00 89.06 83 MET A CA 1
ATOM 605 C C . MET A 1 83 ? 16.095 6.144 8.285 1.00 89.06 83 MET A C 1
ATOM 607 O O . MET A 1 83 ? 15.188 6.033 9.112 1.00 89.06 83 MET A O 1
ATOM 611 N N . GLN A 1 84 ? 16.583 5.099 7.611 1.00 89.56 84 GLN A N 1
ATOM 612 C CA . GLN A 1 84 ? 16.102 3.732 7.792 1.00 89.56 84 GLN A CA 1
ATOM 613 C C . GLN A 1 84 ? 16.410 3.201 9.198 1.00 89.56 84 GLN A C 1
ATOM 615 O O . GLN A 1 84 ? 15.547 2.582 9.826 1.00 89.56 84 GLN A O 1
ATOM 620 N N . GLU A 1 85 ? 17.612 3.459 9.715 1.00 94.75 85 GLU A N 1
ATOM 621 C CA . GLU A 1 85 ? 18.005 3.065 11.070 1.00 94.75 85 GLU A CA 1
ATOM 622 C C . GLU A 1 85 ? 17.145 3.762 12.133 1.00 94.75 85 GLU A C 1
ATOM 624 O O . GLU A 1 85 ? 16.594 3.099 13.017 1.00 94.75 85 GLU A O 1
ATOM 629 N N . VAL A 1 86 ? 16.954 5.081 12.011 1.00 95.25 86 VAL A N 1
ATOM 630 C CA . VAL A 1 86 ? 16.082 5.854 12.908 1.00 95.25 86 VAL A CA 1
ATOM 631 C C . VAL A 1 86 ? 14.648 5.328 12.857 1.00 95.25 86 VAL A C 1
ATOM 633 O O . VAL A 1 86 ? 14.049 5.113 13.910 1.00 95.25 86 VAL A O 1
ATOM 636 N N . GLY A 1 87 ? 14.111 5.063 11.661 1.00 91.81 87 GLY A N 1
ATOM 637 C CA . GLY A 1 87 ? 12.769 4.501 11.486 1.00 91.81 87 GLY A CA 1
ATOM 638 C C . GLY A 1 87 ? 12.608 3.116 12.122 1.00 91.81 87 GLY A C 1
ATOM 639 O O . GLY A 1 87 ? 11.606 2.850 12.783 1.00 91.81 87 GLY A O 1
ATOM 640 N N . THR A 1 88 ? 13.625 2.260 11.996 1.00 93.94 88 THR A N 1
ATOM 641 C CA . THR A 1 88 ? 13.629 0.910 12.585 1.00 93.94 88 THR A CA 1
ATOM 642 C C . THR A 1 88 ? 13.627 0.985 14.112 1.00 93.94 88 THR A C 1
ATOM 644 O O . THR A 1 88 ? 12.778 0.382 14.765 1.00 93.94 88 THR A O 1
ATOM 647 N N . LYS A 1 89 ? 14.519 1.800 14.692 1.00 96.38 89 LYS A N 1
ATOM 648 C CA . LYS A 1 89 ? 14.603 2.008 16.146 1.00 96.38 89 LYS A CA 1
ATOM 649 C C . LYS A 1 89 ? 13.343 2.651 16.721 1.00 96.38 89 LYS A C 1
ATOM 651 O O . LYS A 1 89 ? 12.904 2.265 17.801 1.00 96.38 89 LYS A O 1
ATOM 656 N N . TYR A 1 90 ? 12.741 3.593 15.996 1.00 96.56 90 TYR A N 1
ATOM 657 C CA . TYR A 1 90 ? 11.465 4.193 16.379 1.00 96.56 90 T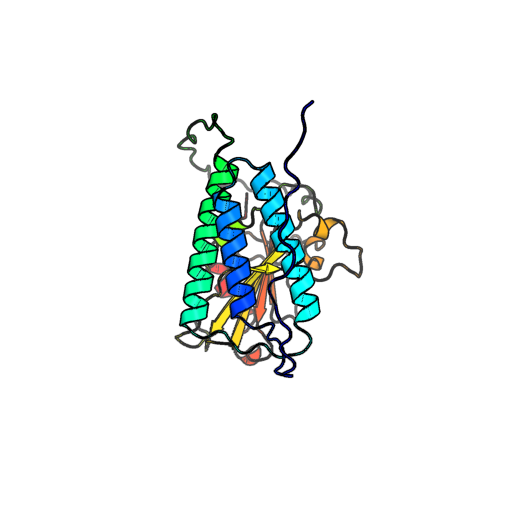YR A CA 1
ATOM 658 C C . TYR A 1 90 ? 10.367 3.124 16.480 1.00 96.56 90 TYR A C 1
ATOM 660 O O . TYR A 1 90 ? 9.667 3.060 17.490 1.00 96.56 90 TYR A O 1
ATOM 668 N N . GLY A 1 91 ? 10.257 2.247 15.473 1.00 90.81 91 GLY A N 1
ATOM 669 C CA . GLY A 1 91 ? 9.282 1.154 15.451 1.00 90.81 91 GLY A CA 1
ATOM 670 C C . GLY A 1 91 ? 9.471 0.143 16.587 1.00 90.81 91 GLY A C 1
ATOM 671 O O . GLY A 1 91 ? 8.499 -0.212 17.252 1.00 90.81 91 GLY A O 1
ATOM 672 N N . GLU A 1 92 ? 10.713 -0.267 16.867 1.00 93.62 92 GLU A N 1
ATOM 673 C CA . GLU A 1 92 ? 11.043 -1.141 18.008 1.00 93.62 92 GLU A CA 1
ATOM 674 C C . GLU A 1 92 ? 10.586 -0.526 19.342 1.00 93.62 92 GLU A C 1
ATOM 676 O O . GLU A 1 92 ? 9.974 -1.198 20.177 1.00 93.62 92 GLU A O 1
ATOM 681 N N . CYS A 1 93 ? 10.849 0.768 19.536 1.00 95.12 93 CYS A N 1
ATOM 682 C CA . CYS A 1 93 ? 10.475 1.486 20.748 1.00 95.12 93 CYS A CA 1
ATOM 683 C C . CYS A 1 93 ? 8.962 1.669 20.885 1.00 95.12 93 CYS A C 1
ATOM 685 O O . CYS A 1 93 ? 8.419 1.451 21.967 1.00 95.12 93 CYS A O 1
ATOM 687 N N . MET A 1 94 ? 8.266 1.977 19.790 1.00 93.38 94 MET A N 1
ATOM 688 C CA . MET A 1 94 ? 6.806 2.066 19.768 1.00 93.38 94 MET A CA 1
ATOM 689 C C . MET A 1 94 ? 6.155 0.718 20.107 1.00 93.38 94 MET A C 1
ATOM 691 O O . MET A 1 94 ? 5.260 0.664 20.950 1.00 93.38 94 MET A O 1
ATOM 695 N N . ALA A 1 95 ? 6.637 -0.382 19.516 1.00 89.88 95 ALA A N 1
ATOM 696 C CA . ALA A 1 95 ? 6.153 -1.729 19.820 1.00 89.88 95 ALA A CA 1
ATOM 697 C C . ALA A 1 95 ? 6.354 -2.079 21.301 1.00 89.88 95 ALA A C 1
ATOM 699 O O . ALA A 1 95 ? 5.448 -2.609 21.943 1.00 89.88 95 ALA A O 1
ATOM 700 N N . LYS A 1 96 ? 7.509 -1.717 21.874 1.00 92.75 96 LYS A N 1
ATOM 701 C CA . LYS A 1 96 ? 7.778 -1.893 23.305 1.00 92.75 96 LYS A CA 1
ATOM 702 C C . LYS A 1 96 ? 6.842 -1.052 24.176 1.00 92.75 96 LYS A C 1
ATOM 704 O O . LYS A 1 96 ? 6.280 -1.587 25.124 1.00 92.75 96 LYS A O 1
ATOM 709 N N . ALA A 1 97 ? 6.646 0.227 23.860 1.00 90.50 97 ALA A N 1
ATOM 710 C CA . ALA A 1 97 ? 5.790 1.123 24.638 1.00 90.50 97 ALA A CA 1
ATOM 711 C C . ALA A 1 97 ? 4.307 0.709 24.595 1.00 90.50 97 ALA A C 1
ATOM 713 O O . ALA A 1 97 ? 3.601 0.828 25.595 1.00 90.50 97 ALA A O 1
ATOM 714 N N . MET A 1 98 ? 3.841 0.172 23.462 1.00 86.06 98 MET A N 1
ATOM 715 C CA . MET A 1 98 ? 2.477 -0.351 23.323 1.00 86.06 98 MET A CA 1
ATOM 716 C C . MET A 1 98 ? 2.308 -1.765 23.900 1.00 86.06 98 MET A C 1
ATOM 718 O O . MET A 1 98 ? 1.222 -2.097 24.369 1.00 86.06 98 MET A O 1
ATOM 722 N N . GLY A 1 99 ? 3.366 -2.583 23.908 1.00 83.00 99 GLY A N 1
ATOM 723 C CA . GLY A 1 99 ? 3.368 -3.929 24.491 1.00 83.00 99 GLY A CA 1
ATOM 724 C C . GLY A 1 99 ? 3.598 -3.970 26.008 1.00 83.00 99 GLY A C 1
ATOM 725 O O . GLY A 1 99 ? 3.189 -4.925 26.661 1.00 83.00 99 GLY A O 1
ATOM 726 N N . ALA A 1 100 ? 4.196 -2.930 26.597 1.00 61.34 100 ALA A N 1
ATOM 727 C CA . ALA A 1 100 ? 4.526 -2.864 28.027 1.00 61.34 100 ALA A CA 1
ATOM 728 C C . ALA A 1 100 ? 3.310 -2.693 28.965 1.00 61.34 100 ALA A C 1
ATOM 730 O O . ALA A 1 100 ? 3.481 -2.676 30.181 1.00 61.34 100 ALA A O 1
ATOM 731 N N . GLY A 1 101 ? 2.091 -2.580 28.425 1.00 54.97 101 GLY A N 1
ATOM 732 C CA . GLY A 1 101 ? 0.847 -2.516 29.204 1.00 54.97 101 GLY A CA 1
ATOM 733 C C . GLY A 1 101 ? 0.092 -3.845 29.334 1.00 54.97 101 GLY A C 1
ATOM 734 O O . GLY A 1 101 ? -1.001 -3.852 29.895 1.00 54.97 101 GLY A O 1
ATOM 735 N N . GLY A 1 102 ? 0.626 -4.945 28.792 1.00 49.66 102 GLY A N 1
ATOM 736 C CA . GLY A 1 102 ? -0.079 -6.221 28.664 1.00 49.66 102 GLY A CA 1
ATOM 737 C C . GLY A 1 102 ? 0.513 -7.362 29.489 1.00 49.66 102 GLY A C 1
ATOM 738 O O . GLY A 1 102 ? 0.902 -8.376 28.916 1.00 49.66 102 GLY A O 1
ATOM 739 N N . ASP A 1 103 ? 0.515 -7.260 30.819 1.00 47.56 103 ASP A N 1
ATOM 740 C CA . ASP A 1 103 ? 0.600 -8.436 31.704 1.00 47.56 103 ASP A CA 1
ATOM 741 C C . ASP A 1 103 ? -0.735 -9.208 31.675 1.00 47.56 103 ASP A C 1
ATOM 743 O O . ASP A 1 103 ? -1.478 -9.249 32.652 1.00 47.56 103 ASP A O 1
ATOM 747 N N . THR A 1 104 ? -1.100 -9.736 30.503 1.00 48.72 104 THR A N 1
ATOM 748 C CA . THR A 1 104 ? -2.067 -10.831 30.273 1.00 48.72 104 THR A CA 1
ATOM 749 C C . THR A 1 104 ? -2.160 -11.113 28.769 1.00 48.72 104 THR A C 1
ATOM 751 O O . THR A 1 104 ? -3.127 -10.760 28.101 1.00 48.72 104 THR A O 1
ATOM 754 N N . ALA A 1 105 ? -1.152 -11.786 28.213 1.00 40.00 105 ALA A N 1
ATOM 755 C CA . ALA A 1 105 ? -1.304 -12.506 26.952 1.00 40.00 105 ALA A CA 1
ATOM 756 C C . ALA A 1 105 ? -1.136 -14.002 27.232 1.00 40.00 105 ALA A C 1
ATOM 758 O O . ALA A 1 105 ? -0.033 -14.495 27.466 1.00 40.00 105 ALA A O 1
ATOM 759 N N . ALA A 1 106 ? -2.271 -14.702 27.260 1.00 39.44 106 ALA A N 1
ATOM 760 C CA . ALA A 1 106 ? -2.322 -16.150 27.160 1.00 39.44 106 ALA A CA 1
ATOM 761 C C . ALA A 1 106 ? -1.659 -16.603 25.841 1.00 39.44 106 ALA A C 1
ATOM 763 O O . ALA A 1 106 ? -1.733 -15.875 24.846 1.00 39.44 106 ALA A O 1
ATOM 764 N N . PRO A 1 107 ? -1.011 -17.780 25.816 1.00 37.69 107 PRO A N 1
ATOM 765 C CA . PRO A 1 107 ? -0.380 -18.299 24.609 1.00 37.69 107 PRO A CA 1
ATOM 766 C C . PRO A 1 107 ? -1.416 -18.498 23.487 1.00 37.69 107 PRO A C 1
ATOM 768 O O . PRO A 1 107 ? -2.564 -18.853 23.775 1.00 37.69 107 PRO A O 1
ATOM 771 N N . PRO A 1 108 ? -1.039 -18.277 22.215 1.00 39.00 108 PRO A N 1
ATOM 772 C CA . PRO A 1 108 ? -1.933 -18.512 21.090 1.00 39.00 108 PRO A CA 1
ATOM 773 C C . PRO A 1 108 ? -2.303 -20.004 21.021 1.00 39.00 108 PRO A C 1
ATOM 775 O O . PRO A 1 108 ? -1.417 -20.849 21.166 1.00 39.00 108 PRO A O 1
ATOM 778 N N . PRO A 1 109 ? -3.583 -20.358 20.806 1.00 35.88 109 PRO A N 1
ATOM 779 C CA . PRO A 1 109 ? -3.959 -21.743 20.577 1.00 35.88 109 PRO A CA 1
ATOM 780 C C . PRO A 1 109 ? -3.383 -22.224 19.240 1.00 35.88 109 PRO A C 1
ATOM 782 O O . PRO A 1 109 ? -3.680 -21.675 18.177 1.00 35.88 109 PRO A O 1
ATOM 785 N N . GLU A 1 110 ? -2.562 -23.270 19.310 1.00 42.53 110 GLU A N 1
ATOM 786 C CA . GLU A 1 110 ? -2.211 -24.113 18.173 1.00 42.53 110 GLU A CA 1
ATOM 787 C C . GLU A 1 110 ? -3.451 -24.862 17.670 1.00 42.53 110 GLU A C 1
ATOM 789 O O . GLU A 1 110 ? -4.154 -25.520 18.435 1.00 42.53 110 GLU A O 1
ATOM 794 N N . GLY A 1 111 ? -3.653 -24.829 16.353 1.00 45.78 111 GLY A N 1
ATOM 795 C CA . GLY A 1 111 ? -4.342 -25.888 15.624 1.00 45.78 111 GLY A CA 1
ATOM 796 C C . GLY A 1 111 ? -5.862 -25.766 15.513 1.00 45.78 111 GLY A C 1
ATOM 797 O O . GLY A 1 111 ? -6.620 -26.171 16.390 1.00 45.78 111 GLY A O 1
ATOM 798 N N . SER A 1 112 ? -6.331 -25.375 14.330 1.00 36.38 112 SER A N 1
ATOM 799 C CA . SER A 1 112 ? -7.563 -25.943 13.781 1.00 36.38 112 SER A CA 1
ATOM 800 C C . SER A 1 112 ? -7.466 -26.043 12.268 1.00 36.38 112 SER A C 1
ATOM 802 O O . SER A 1 112 ? -7.237 -25.064 11.564 1.00 36.38 112 SER A O 1
ATOM 804 N N . ALA A 1 113 ? -7.582 -27.284 11.804 1.00 39.16 113 ALA A N 1
ATOM 805 C CA . ALA A 1 113 ? -7.604 -27.666 10.407 1.00 39.16 113 ALA A CA 1
ATOM 806 C C . ALA A 1 113 ? -8.847 -27.098 9.706 1.00 39.16 113 ALA A C 1
ATOM 808 O O . ALA A 1 113 ? -9.950 -27.116 10.255 1.00 39.16 113 ALA A O 1
ATOM 809 N N . ALA A 1 114 ? -8.658 -26.634 8.473 1.00 34.06 114 ALA A N 1
ATOM 810 C CA . ALA A 1 114 ? -9.725 -26.170 7.597 1.00 34.06 114 ALA A CA 1
ATOM 811 C C . ALA A 1 114 ? -10.604 -27.345 7.117 1.00 34.06 114 ALA A C 1
ATOM 813 O O . ALA A 1 114 ? -10.059 -28.334 6.615 1.00 34.06 114 ALA A O 1
ATOM 814 N N . PRO A 1 115 ? -11.945 -27.261 7.191 1.00 42.69 115 PRO A N 1
ATOM 815 C CA . PRO A 1 115 ? -12.810 -28.129 6.411 1.00 42.69 115 PRO A CA 1
ATOM 816 C C . PRO A 1 115 ? -12.954 -27.593 4.981 1.00 42.69 115 PRO A C 1
ATOM 818 O O . PRO A 1 115 ? -13.130 -26.399 4.738 1.00 42.69 115 PRO A O 1
ATOM 821 N N . ALA A 1 116 ? -12.894 -28.518 4.028 1.00 40.81 116 ALA A N 1
ATOM 822 C CA . ALA A 1 116 ? -13.138 -28.272 2.620 1.00 40.81 116 ALA A CA 1
ATOM 823 C C . ALA A 1 116 ? -14.631 -28.016 2.335 1.00 40.81 116 ALA A C 1
ATOM 825 O O . ALA A 1 116 ? -15.489 -28.810 2.710 1.00 40.81 116 ALA A O 1
ATOM 826 N N . GLY A 1 117 ? -14.895 -26.928 1.606 1.00 48.62 117 GLY A N 1
ATOM 827 C CA . GLY A 1 117 ? -15.894 -26.820 0.539 1.00 48.62 117 GLY A CA 1
ATOM 828 C C . GLY A 1 117 ? -17.344 -27.222 0.829 1.00 48.62 117 GLY A C 1
ATOM 829 O O . GLY A 1 117 ? -17.760 -28.348 0.572 1.00 48.62 117 GLY A O 1
ATOM 830 N N . SER A 1 118 ? -18.175 -26.236 1.156 1.00 34.47 118 SER A N 1
ATOM 831 C CA . SER A 1 118 ? -19.569 -26.202 0.702 1.00 34.47 118 SER A CA 1
ATOM 832 C C . SER A 1 118 ? -19.932 -24.764 0.366 1.00 34.47 118 SER A C 1
ATOM 834 O O . SER A 1 118 ? -19.836 -23.881 1.214 1.00 34.47 118 SER A O 1
ATOM 836 N N . ALA A 1 119 ? -20.284 -24.524 -0.899 1.00 41.88 119 ALA A N 1
ATOM 837 C CA . ALA A 1 119 ? -20.712 -23.219 -1.380 1.00 41.88 119 ALA A CA 1
ATOM 838 C C . ALA A 1 119 ? -22.017 -22.832 -0.672 1.00 41.88 119 ALA A C 1
ATOM 840 O O . ALA A 1 119 ? -23.083 -23.375 -0.967 1.00 41.88 119 ALA A O 1
ATOM 841 N N . ALA A 1 120 ? -21.902 -21.932 0.302 1.00 34.12 120 ALA A N 1
ATOM 842 C CA . ALA A 1 120 ? -23.033 -21.343 0.994 1.00 34.12 120 ALA A CA 1
ATOM 843 C C . ALA A 1 120 ? -23.908 -20.550 0.002 1.00 34.12 120 ALA A C 1
ATOM 845 O O . ALA A 1 120 ? -23.373 -19.946 -0.936 1.00 34.12 120 ALA A O 1
ATOM 846 N N . PRO A 1 121 ? -25.242 -20.532 0.188 1.00 37.31 121 PRO A N 1
ATOM 847 C CA . PRO A 1 121 ? -26.113 -19.633 -0.559 1.00 37.31 121 PRO A CA 1
ATOM 848 C C . PRO A 1 121 ? -25.638 -18.190 -0.365 1.00 37.31 121 PRO A C 1
ATOM 850 O O . PRO A 1 121 ? -25.148 -17.842 0.709 1.00 37.31 121 PRO A O 1
ATOM 853 N N . ALA A 1 122 ? -25.761 -17.375 -1.415 1.00 44.31 122 ALA A N 1
ATOM 854 C CA . ALA A 1 122 ? -25.350 -15.976 -1.420 1.00 44.31 122 ALA A CA 1
ATOM 855 C C . ALA A 1 122 ? -26.070 -15.208 -0.298 1.00 44.31 122 ALA A C 1
ATOM 857 O O . ALA A 1 122 ? -27.206 -14.770 -0.463 1.00 44.31 122 ALA A O 1
ATOM 858 N N . ALA A 1 123 ? -25.418 -15.098 0.859 1.00 50.09 123 ALA A N 1
ATOM 859 C CA . ALA A 1 123 ? -25.798 -14.160 1.896 1.00 50.09 123 ALA A CA 1
ATOM 860 C C . ALA A 1 123 ? -25.720 -12.751 1.302 1.00 50.09 123 ALA A C 1
ATOM 862 O O . ALA A 1 123 ? -24.813 -12.473 0.508 1.00 50.09 123 ALA A O 1
ATOM 863 N N . ASP A 1 124 ? -26.672 -11.888 1.666 1.00 58.94 124 ASP A N 1
ATOM 864 C CA . ASP A 1 124 ? -26.639 -10.474 1.303 1.00 58.94 124 ASP A CA 1
ATOM 865 C C . ASP A 1 124 ? -25.228 -9.931 1.541 1.00 58.94 124 ASP A C 1
ATOM 867 O O . ASP A 1 124 ? -24.667 -10.080 2.631 1.00 58.94 124 ASP A O 1
ATOM 871 N N . ALA A 1 125 ? -24.621 -9.372 0.492 1.00 58.94 125 ALA A N 1
ATOM 872 C CA . ALA A 1 125 ? -23.265 -8.860 0.586 1.00 58.94 125 ALA A CA 1
ATOM 873 C C . ALA A 1 125 ? -23.196 -7.838 1.739 1.00 58.94 125 ALA A C 1
ATOM 875 O O . ALA A 1 125 ? -24.067 -6.962 1.803 1.00 58.94 125 ALA A O 1
ATOM 876 N N . PRO A 1 126 ? -22.186 -7.914 2.630 1.00 65.88 126 PRO A N 1
ATOM 877 C CA . PRO A 1 126 ? -22.032 -6.954 3.716 1.00 65.88 126 PRO A CA 1
ATOM 878 C C . PRO A 1 126 ? -22.063 -5.527 3.170 1.00 65.88 126 PRO A C 1
ATOM 880 O O . PRO A 1 126 ? -21.439 -5.238 2.139 1.00 65.88 126 PRO A O 1
ATOM 883 N N . LYS A 1 127 ? -22.801 -4.635 3.837 1.00 82.81 127 LYS A N 1
ATOM 884 C CA . LYS A 1 127 ? -22.821 -3.222 3.453 1.00 82.81 127 LYS A CA 1
ATOM 885 C C . LYS A 1 127 ? -21.432 -2.626 3.668 1.00 82.81 127 LYS A C 1
ATOM 887 O O . LYS A 1 127 ? -20.723 -2.995 4.602 1.00 82.81 127 LYS A O 1
ATOM 892 N N . VAL A 1 128 ? -21.059 -1.673 2.813 1.00 85.75 128 VAL A N 1
ATOM 893 C CA . VAL A 1 128 ? -19.829 -0.881 2.969 1.00 85.75 128 VAL A CA 1
ATOM 894 C C . VAL A 1 128 ? -19.774 -0.333 4.392 1.00 85.75 128 VAL A C 1
ATOM 896 O O . VAL A 1 128 ? -20.700 0.346 4.836 1.00 85.75 128 VAL A O 1
ATOM 899 N N . GLY A 1 129 ? -18.701 -0.639 5.113 1.00 83.00 129 GLY A N 1
ATOM 900 C CA . GLY A 1 129 ? -18.524 -0.181 6.480 1.00 83.00 129 GLY A CA 1
ATOM 901 C C . GLY A 1 129 ? -18.979 -1.134 7.574 1.00 83.00 129 GLY A C 1
ATOM 902 O O . GLY A 1 129 ? -18.772 -0.823 8.748 1.00 83.00 129 GLY A O 1
ATOM 903 N N . GLU A 1 130 ? -19.612 -2.251 7.252 1.00 81.56 130 GLU A N 1
ATOM 904 C CA . GLU A 1 130 ? -20.088 -3.204 8.249 1.00 81.56 130 GLU A CA 1
ATOM 905 C C . GLU A 1 130 ? -19.106 -4.378 8.342 1.00 81.56 130 GLU A C 1
ATOM 907 O O . GLU A 1 130 ? -19.250 -5.394 7.669 1.00 81.56 130 GLU A O 1
ATOM 912 N N . GLY A 1 131 ? -18.078 -4.230 9.181 1.00 84.44 131 GLY A N 1
ATOM 913 C CA . GLY A 1 131 ? -17.132 -5.305 9.474 1.00 84.44 131 GLY A CA 1
ATOM 914 C C . GLY A 1 131 ? -15.815 -4.819 10.077 1.00 84.44 131 GLY A C 1
ATOM 915 O O . GLY A 1 131 ? -15.605 -3.607 10.220 1.00 84.44 131 GLY A O 1
ATOM 916 N N . PRO A 1 132 ? -14.934 -5.754 10.476 1.00 87.19 132 PRO A N 1
ATOM 917 C CA . PRO A 1 132 ? -13.572 -5.412 10.852 1.00 87.19 132 PRO A CA 1
ATOM 918 C C . PRO A 1 132 ? -12.844 -4.793 9.655 1.00 87.19 132 PRO A C 1
ATOM 920 O O . PRO A 1 132 ? -13.128 -5.124 8.509 1.00 87.19 132 PRO A O 1
ATOM 923 N N . VAL A 1 133 ? -11.919 -3.882 9.940 1.00 89.38 133 VAL A N 1
ATOM 924 C CA . VAL A 1 133 ? -10.974 -3.350 8.952 1.00 89.38 133 VAL A CA 1
ATOM 925 C C . VAL A 1 133 ? -9.719 -4.208 9.032 1.00 89.38 133 VAL A C 1
ATOM 927 O O . VAL A 1 133 ? -9.198 -4.419 10.134 1.00 89.38 133 VAL A O 1
ATOM 930 N N . HIS A 1 134 ? -9.201 -4.676 7.900 1.00 89.50 134 HIS A N 1
ATOM 931 C CA . HIS A 1 134 ? -7.910 -5.346 7.876 1.00 89.50 134 HIS A CA 1
ATOM 932 C C . HIS A 1 134 ? -6.822 -4.410 8.392 1.00 89.50 134 HIS A C 1
ATOM 934 O O . HIS A 1 134 ? -6.690 -3.249 7.991 1.00 89.50 134 HIS A O 1
ATOM 940 N N . SER A 1 135 ? -5.991 -4.933 9.292 1.00 86.25 135 SER A N 1
ATOM 941 C CA . SER A 1 135 ? -4.840 -4.172 9.760 1.00 86.25 135 SER A CA 1
ATOM 942 C C . SER A 1 135 ? -3.903 -3.858 8.592 1.00 86.25 135 SER A C 1
ATOM 944 O O . SER A 1 135 ? -3.753 -4.646 7.657 1.00 86.25 135 SER A O 1
ATOM 946 N N . ALA A 1 136 ? -3.201 -2.725 8.683 1.00 81.12 136 ALA A N 1
ATOM 947 C CA . ALA A 1 136 ? -2.184 -2.365 7.699 1.00 81.12 136 ALA A CA 1
ATOM 948 C C . ALA A 1 136 ? -1.167 -3.498 7.495 1.00 81.12 136 ALA A C 1
ATOM 950 O O . ALA A 1 136 ? -0.754 -3.741 6.369 1.00 81.12 136 ALA A O 1
ATOM 951 N N . LYS A 1 137 ? -0.825 -4.214 8.576 1.00 84.44 137 LYS A N 1
ATOM 952 C CA . LYS A 1 137 ? 0.109 -5.337 8.550 1.00 84.44 137 LYS A CA 1
ATOM 953 C C . LYS A 1 137 ? -0.361 -6.458 7.620 1.00 84.44 137 LYS A C 1
ATOM 955 O O . LYS A 1 137 ? 0.429 -6.905 6.805 1.00 84.44 137 LYS A O 1
ATOM 960 N N . VAL A 1 138 ? -1.631 -6.862 7.697 1.00 87.94 138 VAL A N 1
ATOM 961 C CA . VAL A 1 138 ? -2.174 -7.936 6.842 1.00 87.94 138 VAL A CA 1
ATOM 962 C C . VAL A 1 138 ? -2.019 -7.580 5.363 1.00 87.94 138 VAL A C 1
ATOM 964 O O . VAL A 1 138 ? -1.573 -8.405 4.576 1.00 87.94 138 VAL A O 1
ATOM 967 N N . LEU A 1 139 ? -2.311 -6.329 4.997 1.00 86.00 139 LEU A N 1
ATOM 968 C CA . LEU A 1 139 ? -2.152 -5.852 3.620 1.00 86.00 139 LEU A CA 1
ATOM 969 C C . LEU A 1 139 ? -0.676 -5.700 3.207 1.00 86.00 139 LEU A C 1
ATOM 971 O O . LEU A 1 139 ? -0.359 -5.803 2.028 1.00 86.00 139 LEU A O 1
ATOM 975 N N . PHE A 1 140 ? 0.223 -5.443 4.161 1.00 82.56 140 PHE A N 1
ATOM 976 C CA . PHE A 1 140 ? 1.668 -5.323 3.934 1.00 82.56 140 PHE A CA 1
ATOM 977 C C . PHE A 1 140 ? 2.387 -6.663 3.810 1.00 82.56 140 PHE A C 1
ATOM 979 O O . PHE A 1 140 ? 3.430 -6.723 3.167 1.00 82.56 140 PHE A O 1
ATOM 986 N N . ASP A 1 141 ? 1.842 -7.716 4.414 1.00 87.12 141 ASP A N 1
ATOM 987 C CA . ASP A 1 141 ? 2.395 -9.065 4.322 1.00 87.12 141 ASP A CA 1
ATOM 988 C C . ASP A 1 141 ? 2.086 -9.723 2.957 1.00 87.12 141 ASP A C 1
ATOM 990 O O . ASP A 1 141 ? 2.589 -10.809 2.675 1.00 87.12 141 ASP A O 1
ATOM 994 N N . ILE A 1 142 ? 1.274 -9.085 2.100 1.00 88.88 142 ILE A N 1
ATOM 995 C CA . ILE A 1 142 ? 1.048 -9.538 0.723 1.00 88.88 142 ILE A CA 1
ATOM 996 C C . ILE A 1 142 ? 2.317 -9.268 -0.085 1.00 88.88 142 ILE A C 1
ATOM 998 O O . ILE A 1 142 ? 2.635 -8.118 -0.387 1.00 88.88 142 ILE A O 1
ATOM 1002 N N . ASP A 1 143 ? 3.009 -10.342 -0.456 1.00 88.56 143 ASP A N 1
ATOM 1003 C CA . ASP A 1 143 ? 4.197 -10.323 -1.308 1.00 88.56 143 ASP A CA 1
ATOM 1004 C C . ASP A 1 143 ? 3.824 -10.828 -2.709 1.00 88.56 143 ASP A C 1
ATOM 1006 O O . ASP A 1 143 ? 3.728 -12.040 -2.935 1.00 88.56 143 ASP A O 1
ATOM 1010 N N . PRO A 1 144 ? 3.516 -9.933 -3.662 1.00 90.81 144 PRO A N 1
ATOM 1011 C CA . PRO A 1 144 ? 3.123 -10.363 -4.987 1.00 90.81 144 PRO A CA 1
ATOM 1012 C C . PRO A 1 144 ? 4.340 -10.934 -5.719 1.00 90.81 144 PRO A C 1
ATOM 1014 O O . PRO A 1 144 ? 5.439 -10.376 -5.633 1.00 90.81 144 PRO A O 1
ATOM 1017 N N . PRO A 1 145 ? 4.162 -11.994 -6.522 1.00 90.62 145 PRO A N 1
ATOM 1018 C CA . PRO A 1 145 ? 5.262 -12.550 -7.289 1.00 90.62 145 PRO A CA 1
ATOM 1019 C C . PRO A 1 145 ? 5.796 -11.533 -8.307 1.00 90.62 145 PRO A C 1
ATOM 1021 O O . PRO A 1 145 ? 5.177 -10.506 -8.607 1.00 90.62 145 PRO A O 1
ATOM 1024 N N . ALA A 1 146 ? 6.955 -11.830 -8.892 1.00 86.75 146 ALA A N 1
ATOM 1025 C CA . ALA A 1 146 ? 7.420 -11.086 -10.056 1.00 86.75 146 ALA A CA 1
ATOM 1026 C C . ALA A 1 146 ? 6.363 -11.154 -11.170 1.00 86.75 146 ALA A C 1
ATOM 1028 O O . ALA A 1 146 ? 5.776 -12.211 -11.416 1.00 86.75 146 ALA A O 1
ATOM 1029 N N . PHE A 1 147 ? 6.114 -10.029 -11.840 1.00 83.56 147 PHE A N 1
ATOM 1030 C CA . PHE A 1 147 ? 5.094 -9.972 -12.878 1.00 83.56 147 PHE A CA 1
ATOM 1031 C C . PHE A 1 147 ? 5.562 -10.793 -14.100 1.00 83.56 147 PHE A C 1
ATOM 1033 O O . PHE A 1 147 ? 6.574 -10.447 -14.714 1.00 83.56 147 PHE A O 1
ATOM 1040 N N . PRO A 1 148 ? 4.870 -11.888 -14.470 1.00 72.56 148 PRO A N 1
ATOM 1041 C CA . PRO A 1 148 ? 5.354 -12.810 -15.486 1.00 72.56 148 PRO A CA 1
ATOM 1042 C C . PRO A 1 148 ? 5.174 -12.245 -16.899 1.00 72.56 148 PRO A C 1
ATOM 1044 O O . PRO A 1 148 ? 4.149 -11.653 -17.223 1.00 72.56 148 PRO A O 1
ATOM 1047 N N . GLY A 1 149 ? 6.151 -12.496 -17.774 1.00 65.94 149 GLY A N 1
ATOM 1048 C CA . GLY A 1 149 ? 5.969 -12.423 -19.231 1.00 65.94 149 GLY A CA 1
ATOM 1049 C C . GLY A 1 149 ? 5.830 -11.030 -19.852 1.00 65.94 149 GLY A C 1
ATOM 1050 O O . GLY A 1 149 ? 5.662 -10.927 -21.064 1.00 65.94 149 GLY A O 1
ATOM 1051 N N . VAL A 1 150 ? 5.934 -9.958 -19.074 1.00 58.62 150 VAL A N 1
ATOM 1052 C CA . VAL A 1 150 ? 5.948 -8.582 -19.592 1.00 58.62 150 VAL A CA 1
ATOM 1053 C C . VAL A 1 150 ? 7.360 -8.164 -19.951 1.00 58.62 150 VAL A C 1
ATOM 1055 O O . VAL A 1 150 ? 8.329 -8.632 -19.362 1.00 58.62 150 VAL A O 1
ATOM 1058 N N . SER A 1 151 ? 7.479 -7.169 -20.834 1.00 61.78 151 SER A N 1
ATOM 1059 C CA . SER A 1 151 ? 8.695 -6.355 -21.018 1.00 61.78 151 SER A CA 1
ATOM 1060 C C . SER A 1 151 ? 9.070 -5.535 -19.767 1.00 61.78 151 SER A C 1
ATOM 1062 O O . SER A 1 151 ? 9.621 -4.437 -19.877 1.00 61.78 151 SER A O 1
ATOM 1064 N N . ALA A 1 152 ? 8.686 -6.025 -18.592 1.00 65.38 152 ALA A N 1
ATOM 1065 C CA . ALA A 1 152 ? 9.166 -5.589 -17.312 1.00 65.38 152 ALA A CA 1
ATOM 1066 C C . ALA A 1 152 ? 10.694 -5.694 -17.322 1.00 65.38 152 ALA A C 1
ATOM 1068 O O . ALA A 1 152 ? 11.230 -6.735 -17.701 1.00 65.38 152 ALA A O 1
ATOM 1069 N N . PRO A 1 153 ? 11.402 -4.626 -16.953 1.00 70.81 153 PRO A N 1
ATOM 1070 C CA . PRO A 1 153 ? 12.845 -4.687 -16.829 1.00 70.81 153 PRO A CA 1
ATOM 1071 C C . PRO A 1 153 ? 13.273 -5.774 -15.840 1.00 70.81 153 PRO A C 1
ATOM 1073 O O . PRO A 1 153 ? 12.634 -5.939 -14.804 1.00 70.81 153 PRO A O 1
ATOM 1076 N N . ASP A 1 154 ? 14.403 -6.440 -16.091 1.00 78.00 154 ASP A N 1
ATOM 1077 C CA . ASP A 1 154 ? 14.939 -7.507 -15.222 1.00 78.00 154 ASP A CA 1
ATOM 1078 C C . ASP A 1 154 ? 15.164 -7.061 -13.765 1.00 78.00 154 ASP A C 1
ATOM 1080 O O . ASP A 1 154 ? 15.279 -7.879 -12.854 1.00 78.00 154 ASP A O 1
ATOM 1084 N N . LYS A 1 155 ? 15.259 -5.747 -13.535 1.00 84.12 155 LYS A N 1
ATOM 1085 C CA . LYS A 1 155 ? 15.472 -5.133 -12.218 1.00 84.12 155 LYS A CA 1
ATOM 1086 C C . LYS A 1 155 ? 14.195 -4.563 -11.603 1.00 84.12 155 LYS A C 1
ATOM 1088 O O . LYS A 1 155 ? 14.269 -3.958 -10.530 1.00 84.12 155 LYS A O 1
ATOM 1093 N N . ALA A 1 156 ? 13.053 -4.707 -12.274 1.00 85.75 156 ALA A N 1
ATOM 1094 C CA . ALA A 1 156 ? 11.785 -4.239 -11.753 1.00 85.75 156 ALA A CA 1
ATOM 1095 C C . ALA A 1 156 ? 11.358 -5.087 -10.551 1.00 85.75 156 ALA A C 1
ATOM 1097 O O . ALA A 1 156 ? 11.444 -6.317 -10.553 1.00 85.75 156 ALA A O 1
ATOM 1098 N N . ARG A 1 157 ? 10.901 -4.406 -9.506 1.00 90.31 157 ARG A N 1
ATOM 1099 C CA . ARG A 1 157 ? 10.503 -5.004 -8.233 1.00 90.31 157 ARG A CA 1
ATOM 1100 C C . ARG A 1 157 ? 9.292 -4.286 -7.670 1.00 90.31 157 ARG A C 1
ATOM 1102 O O . ARG A 1 157 ? 9.078 -3.107 -7.956 1.00 90.31 157 ARG A O 1
ATOM 1109 N N . TRP A 1 158 ? 8.519 -4.989 -6.854 1.00 92.00 158 TRP A N 1
ATOM 1110 C CA . TRP A 1 158 ? 7.464 -4.359 -6.077 1.00 92.00 158 TRP A CA 1
ATOM 1111 C C . TRP A 1 158 ? 8.073 -3.389 -5.065 1.00 92.00 158 TRP A C 1
ATOM 1113 O O . TRP A 1 158 ? 9.085 -3.674 -4.420 1.00 92.00 158 TRP A O 1
ATOM 1123 N N . SER A 1 159 ? 7.483 -2.205 -4.965 1.00 89.62 159 SER A N 1
ATOM 1124 C CA . SER A 1 159 ? 7.764 -1.275 -3.887 1.00 89.62 159 SER A CA 1
ATOM 1125 C C . SER A 1 159 ? 7.272 -1.870 -2.573 1.00 89.62 159 SER A C 1
ATOM 1127 O O . SER A 1 159 ? 6.301 -2.632 -2.574 1.00 89.62 159 SER A O 1
ATOM 1129 N N . PRO A 1 160 ? 7.843 -1.446 -1.435 1.00 87.38 160 PRO A N 1
ATOM 1130 C CA . PRO A 1 160 ? 7.155 -1.600 -0.168 1.00 87.38 160 PRO A CA 1
ATOM 1131 C C . PRO A 1 160 ? 5.745 -1.022 -0.280 1.00 87.38 160 PRO A C 1
ATOM 1133 O O . PRO A 1 160 ? 5.527 0.003 -0.939 1.00 87.38 160 PRO A O 1
ATOM 1136 N N . ALA A 1 161 ? 4.796 -1.689 0.356 1.00 88.62 161 ALA A N 1
ATOM 1137 C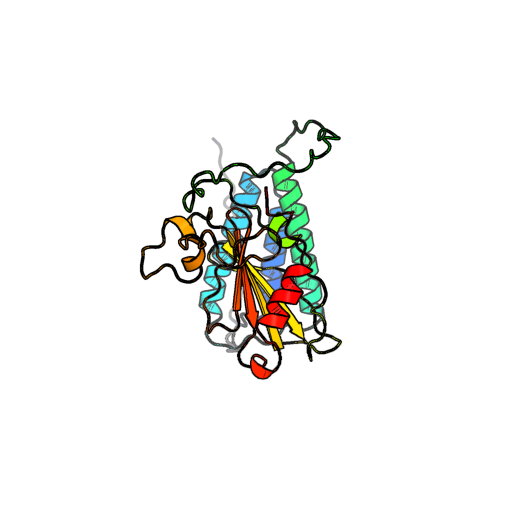 CA . ALA A 1 161 ? 3.444 -1.187 0.462 1.00 88.62 161 ALA A CA 1
ATOM 1138 C C . ALA A 1 161 ? 3.416 0.078 1.317 1.00 88.62 161 ALA A C 1
ATOM 1140 O O . ALA A 1 161 ? 4.070 0.160 2.357 1.00 88.62 161 ALA A O 1
ATOM 1141 N N . TYR A 1 162 ? 2.645 1.071 0.884 1.00 87.12 162 TYR A N 1
ATOM 1142 C CA . TYR A 1 162 ? 2.478 2.315 1.624 1.00 87.12 162 TYR A CA 1
ATOM 1143 C C . TYR A 1 162 ? 1.007 2.669 1.798 1.00 87.12 162 TYR A C 1
ATOM 1145 O O . TYR A 1 162 ? 0.142 2.288 1.008 1.00 87.12 162 TYR A O 1
ATOM 1153 N N . ALA A 1 163 ? 0.732 3.384 2.887 1.00 87.50 163 ALA A N 1
ATOM 1154 C CA . ALA A 1 163 ? -0.585 3.902 3.201 1.00 87.50 163 ALA A CA 1
ATOM 1155 C C . ALA A 1 163 ? -0.842 5.212 2.459 1.00 87.50 163 ALA A C 1
ATOM 1157 O O . ALA A 1 163 ? -0.050 6.151 2.541 1.00 87.50 163 ALA A O 1
ATOM 1158 N N . GLU A 1 164 ? -1.974 5.286 1.773 1.00 86.81 164 GLU A N 1
ATOM 1159 C CA . GLU A 1 164 ? -2.503 6.541 1.259 1.00 86.81 164 GLU A CA 1
ATOM 1160 C C . GLU A 1 164 ? -3.268 7.291 2.363 1.00 86.81 164 GLU A C 1
ATOM 1162 O O . GLU A 1 164 ? -3.590 6.742 3.421 1.00 86.81 164 GLU A O 1
ATOM 1167 N N . LYS A 1 165 ? -3.559 8.579 2.135 1.00 84.62 165 LYS A N 1
ATOM 1168 C CA . LYS A 1 165 ? -4.212 9.458 3.129 1.00 84.62 165 LYS A CA 1
ATOM 1169 C C . LYS A 1 165 ? -5.586 8.961 3.580 1.00 84.62 165 LYS A C 1
ATOM 1171 O O . LYS A 1 165 ? -6.079 9.372 4.623 1.00 84.62 165 LYS A O 1
ATOM 1176 N N . ASP A 1 166 ? -6.233 8.155 2.754 1.00 82.31 166 ASP A N 1
ATOM 1177 C CA . ASP A 1 166 ? -7.550 7.572 2.984 1.00 82.31 166 ASP A CA 1
ATOM 1178 C C . ASP A 1 166 ? -7.504 6.204 3.668 1.00 82.31 166 ASP A C 1
ATOM 1180 O O . ASP A 1 166 ? -8.546 5.654 4.008 1.00 82.31 166 ASP A O 1
ATOM 1184 N N . GLY A 1 167 ? -6.309 5.671 3.921 1.00 83.50 167 GLY A N 1
ATOM 1185 C CA . GLY A 1 167 ? -6.150 4.341 4.478 1.00 83.50 167 GLY A CA 1
ATOM 1186 C C . GLY A 1 167 ? -6.154 3.235 3.425 1.00 83.50 167 GLY A C 1
ATOM 1187 O O . GLY A 1 167 ? -5.992 2.082 3.821 1.00 83.50 167 GLY A O 1
ATOM 1188 N N . ASN A 1 168 ? -6.226 3.549 2.128 1.00 88.94 168 ASN A N 1
ATOM 1189 C CA . ASN A 1 168 ? -5.908 2.587 1.078 1.00 88.94 168 ASN A CA 1
ATOM 1190 C C . ASN A 1 168 ? -4.430 2.191 1.138 1.00 88.94 168 ASN A C 1
ATOM 1192 O O . ASN A 1 168 ? -3.593 2.860 1.764 1.00 88.94 168 ASN A O 1
ATOM 1196 N N . ARG A 1 169 ? -4.104 1.066 0.508 1.00 91.38 169 ARG A N 1
ATOM 1197 C CA . ARG A 1 169 ? -2.726 0.599 0.371 1.00 91.38 169 ARG A CA 1
ATOM 1198 C C . ARG A 1 169 ? -2.376 0.461 -1.087 1.00 91.38 169 ARG A C 1
ATOM 1200 O O . ARG A 1 169 ? -3.183 -0.029 -1.865 1.00 91.38 169 ARG A O 1
ATOM 1207 N N . LEU A 1 170 ? -1.168 0.873 -1.429 1.00 93.25 170 LEU A N 1
ATOM 1208 C CA . LEU A 1 170 ? -0.664 0.811 -2.787 1.00 93.25 170 LEU A CA 1
ATOM 1209 C C . LEU A 1 170 ? 0.737 0.210 -2.773 1.00 93.25 170 LEU A C 1
ATOM 1211 O O . LEU A 1 170 ? 1.581 0.574 -1.953 1.00 93.25 170 LEU A O 1
ATOM 1215 N N . ILE A 1 171 ? 0.959 -0.716 -3.695 1.00 94.25 171 ILE A N 1
ATOM 1216 C CA . ILE A 1 171 ? 2.278 -1.191 -4.093 1.00 94.25 171 ILE A CA 1
ATOM 1217 C C . ILE A 1 171 ? 2.436 -0.967 -5.586 1.00 94.25 171 ILE A C 1
ATOM 1219 O O . ILE A 1 171 ? 1.491 -1.125 -6.358 1.00 94.25 171 ILE A O 1
ATOM 1223 N N . ASN A 1 172 ? 3.642 -0.615 -6.005 1.00 93.31 172 ASN A N 1
ATOM 1224 C CA . ASN A 1 172 ? 3.941 -0.392 -7.409 1.00 93.31 172 ASN A CA 1
ATOM 1225 C C . ASN A 1 172 ? 5.049 -1.332 -7.852 1.00 93.31 172 ASN A C 1
ATOM 1227 O O . ASN A 1 172 ? 6.062 -1.467 -7.176 1.00 93.31 172 ASN A O 1
ATOM 1231 N N . TYR A 1 173 ? 4.890 -1.943 -9.013 1.00 92.44 173 TYR A N 1
ATOM 1232 C CA . TYR A 1 173 ? 5.950 -2.664 -9.685 1.00 92.44 173 TYR A CA 1
ATOM 1233 C C . TYR A 1 173 ? 6.782 -1.663 -10.487 1.00 92.44 173 TYR A C 1
ATOM 1235 O O . TYR A 1 173 ? 6.270 -1.037 -11.421 1.00 92.44 173 TYR A O 1
ATOM 1243 N N . MET A 1 174 ? 8.034 -1.447 -10.075 1.00 88.69 174 MET A N 1
ATOM 1244 C CA . MET A 1 174 ? 8.863 -0.332 -10.544 1.00 88.69 174 MET A CA 1
ATOM 1245 C C . MET A 1 174 ? 10.309 -0.740 -10.831 1.00 88.69 174 MET A C 1
ATOM 1247 O O . MET A 1 174 ? 10.875 -1.580 -10.134 1.00 88.69 174 MET A O 1
ATOM 1251 N N . GLU A 1 175 ? 10.942 -0.068 -11.794 1.00 85.88 175 GLU A N 1
ATOM 1252 C CA . GLU A 1 175 ? 12.397 -0.054 -11.990 1.00 85.88 175 GLU A CA 1
ATOM 1253 C C . GLU A 1 175 ? 12.897 1.385 -11.817 1.00 85.88 175 GLU A C 1
ATOM 1255 O O . GLU A 1 175 ? 12.582 2.267 -12.617 1.00 85.88 175 GLU A O 1
ATOM 1260 N N . GLY A 1 176 ? 13.677 1.638 -10.763 1.00 84.56 176 GLY A N 1
ATOM 1261 C CA . GLY A 1 176 ? 14.097 2.998 -10.425 1.00 84.56 176 GLY A CA 1
ATOM 1262 C C . GLY A 1 176 ? 12.897 3.884 -10.078 1.00 84.56 176 GLY A C 1
ATOM 1263 O O . GLY A 1 176 ? 12.162 3.583 -9.141 1.00 84.56 176 GLY A O 1
ATOM 1264 N N . ASP A 1 177 ? 12.716 4.968 -10.830 1.00 81.81 177 ASP A N 1
ATOM 1265 C CA . ASP A 1 177 ? 11.612 5.926 -10.710 1.00 81.81 177 ASP A CA 1
ATOM 1266 C C . ASP A 1 177 ? 10.433 5.631 -11.655 1.00 81.81 177 ASP A C 1
ATOM 1268 O O . ASP A 1 177 ? 9.426 6.341 -11.637 1.00 81.81 177 ASP A O 1
ATOM 1272 N N . LYS A 1 178 ? 10.531 4.584 -12.483 1.00 81.88 178 LYS A N 1
ATOM 1273 C CA . LYS A 1 178 ? 9.503 4.2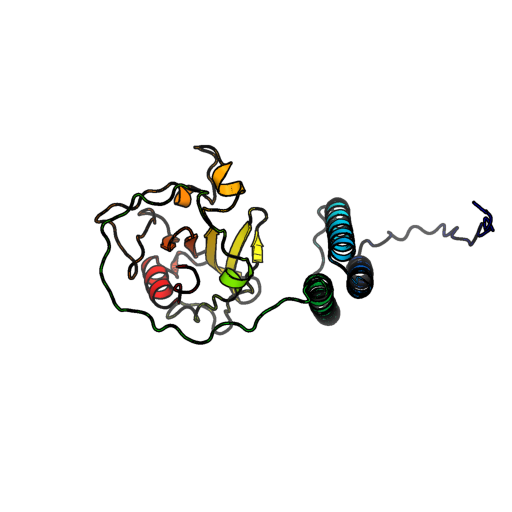33 -13.467 1.00 81.88 178 LYS A CA 1
ATOM 1274 C C . LYS A 1 178 ? 8.556 3.183 -12.905 1.00 81.88 178 LYS A C 1
ATOM 1276 O O . LYS A 1 178 ? 8.960 2.044 -12.674 1.00 81.88 178 LYS A O 1
ATOM 1281 N N . GLY A 1 179 ? 7.292 3.564 -12.730 1.00 82.00 179 GLY A N 1
ATOM 1282 C CA . GLY A 1 179 ? 6.199 2.653 -12.395 1.00 82.00 179 GLY A CA 1
ATOM 1283 C C . GLY A 1 179 ? 5.605 1.986 -13.633 1.00 82.00 179 GLY A C 1
ATOM 1284 O O . GLY A 1 179 ? 5.372 2.637 -14.651 1.00 82.00 179 GLY A O 1
ATOM 1285 N N . PHE A 1 180 ? 5.361 0.681 -13.538 1.00 85.12 180 PHE A N 1
ATOM 1286 C CA . PHE A 1 180 ? 4.786 -0.128 -14.614 1.00 85.12 180 PHE A CA 1
ATOM 1287 C C . PHE A 1 180 ? 3.353 -0.534 -14.266 1.00 85.12 180 PHE A C 1
ATOM 1289 O O . PHE A 1 180 ? 2.419 -0.297 -15.033 1.00 85.12 180 PHE A O 1
ATOM 1296 N N . VAL A 1 181 ? 3.181 -1.108 -13.077 1.00 91.94 181 VAL A N 1
ATOM 1297 C CA . VAL A 1 181 ? 1.907 -1.636 -12.583 1.00 91.94 181 VAL A CA 1
ATOM 1298 C C . VAL A 1 181 ? 1.690 -1.135 -11.162 1.00 91.94 181 VAL A C 1
ATOM 1300 O O . VAL A 1 181 ? 2.631 -1.120 -10.376 1.00 91.94 181 VAL A O 1
ATOM 1303 N N . GLY A 1 182 ? 0.473 -0.719 -10.827 1.00 93.81 182 GLY A N 1
ATOM 1304 C CA . GLY A 1 182 ? 0.063 -0.428 -9.454 1.00 93.81 182 GLY A CA 1
ATOM 1305 C C . GLY A 1 182 ? -0.965 -1.450 -8.989 1.00 93.81 182 GLY A C 1
ATOM 1306 O O . GLY A 1 182 ? -1.921 -1.706 -9.720 1.00 93.81 182 GLY A O 1
ATOM 1307 N N . MET A 1 183 ? -0.777 -2.019 -7.797 1.00 95.50 183 MET A N 1
ATOM 1308 C CA . MET A 1 183 ? -1.787 -2.825 -7.109 1.00 95.50 183 MET A CA 1
ATOM 1309 C C . MET A 1 183 ? -2.266 -2.080 -5.867 1.00 95.50 183 MET A C 1
ATOM 1311 O O . MET A 1 183 ? -1.485 -1.796 -4.957 1.00 95.50 183 MET A O 1
ATOM 1315 N N . LYS A 1 184 ? -3.555 -1.754 -5.849 1.00 95.75 184 LYS A N 1
ATOM 1316 C CA . LYS A 1 184 ? -4.228 -1.020 -4.784 1.00 95.75 184 LYS A CA 1
ATOM 1317 C C . LYS A 1 184 ? -5.176 -1.938 -4.026 1.00 95.75 184 LYS A C 1
ATOM 1319 O O . LYS A 1 184 ? -5.965 -2.655 -4.636 1.00 95.75 184 LYS A O 1
ATOM 1324 N N . PHE A 1 185 ? -5.119 -1.857 -2.704 1.00 95.69 185 PHE A N 1
ATOM 1325 C CA . PHE A 1 185 ? -6.027 -2.519 -1.780 1.00 95.69 185 PHE A CA 1
ATOM 1326 C C . PHE A 1 185 ? -6.884 -1.458 -1.096 1.00 95.69 185 PHE A C 1
ATOM 1328 O O . PHE A 1 185 ? -6.366 -0.584 -0.391 1.00 95.69 185 PHE A O 1
ATOM 1335 N N . SER A 1 186 ? -8.190 -1.547 -1.313 1.00 95.31 186 SER A N 1
ATOM 1336 C CA . SER A 1 186 ? -9.182 -0.645 -0.740 1.00 95.31 186 SER A CA 1
ATOM 1337 C C . SER A 1 186 ? -10.148 -1.427 0.128 1.00 95.31 186 SER A C 1
ATOM 1339 O O . SER A 1 186 ? -11.016 -2.141 -0.363 1.00 95.31 186 SER A O 1
ATOM 1341 N N . ASP A 1 187 ? -9.976 -1.296 1.436 1.00 95.25 187 ASP A N 1
ATOM 1342 C CA . ASP A 1 187 ? -10.841 -1.920 2.425 1.00 95.25 187 ASP A CA 1
ATOM 1343 C C . ASP A 1 187 ? -12.147 -1.113 2.551 1.00 95.25 187 ASP A C 1
ATOM 1345 O O . ASP A 1 187 ? -12.153 0.058 2.944 1.00 95.25 187 ASP A O 1
ATOM 1349 N N . CYS A 1 188 ? -13.267 -1.739 2.190 1.00 95.50 188 CYS A N 1
ATOM 1350 C CA . CYS A 1 188 ? -14.584 -1.107 2.193 1.00 95.50 188 CYS A CA 1
ATOM 1351 C C . CYS A 1 188 ? -15.158 -0.891 3.596 1.00 95.50 188 CYS A C 1
ATOM 1353 O O . CYS A 1 188 ? -16.195 -0.245 3.730 1.00 95.50 188 CYS A O 1
ATOM 1355 N N . ASN A 1 189 ? -14.506 -1.396 4.642 1.00 94.38 189 ASN A N 1
ATOM 1356 C CA . ASN A 1 189 ? -14.877 -1.146 6.027 1.00 94.38 189 ASN A CA 1
ATOM 1357 C C . ASN A 1 189 ? -14.193 0.092 6.616 1.00 94.38 189 ASN A C 1
ATOM 1359 O O . ASN A 1 189 ? -14.575 0.536 7.707 1.00 94.38 189 ASN A O 1
ATOM 1363 N N . LEU A 1 190 ? -13.240 0.698 5.892 1.00 92.06 190 LEU A N 1
ATOM 1364 C CA . LEU A 1 190 ? -12.601 1.947 6.302 1.00 92.06 190 LEU A CA 1
ATOM 1365 C C . LEU A 1 190 ? -13.653 3.029 6.600 1.00 92.06 190 LEU A C 1
ATOM 1367 O O . LEU A 1 190 ? -14.590 3.198 5.817 1.00 92.06 190 LEU A O 1
ATOM 1371 N N . PRO A 1 191 ? -13.497 3.826 7.680 1.00 90.69 191 PRO A N 1
ATOM 1372 C CA . PRO A 1 191 ? -14.434 4.903 8.010 1.00 90.69 191 PRO A CA 1
ATOM 1373 C C . PRO A 1 191 ? -14.696 5.839 6.831 1.00 90.69 191 PRO A C 1
ATOM 1375 O O . PRO A 1 191 ? -15.844 6.152 6.526 1.00 90.69 191 PRO A O 1
ATOM 1378 N N . LYS A 1 192 ? -13.632 6.184 6.097 1.00 90.19 192 LYS A N 1
ATOM 1379 C CA . LYS A 1 192 ? -13.732 7.052 4.931 1.00 90.19 192 LYS A CA 1
ATOM 1380 C C . LYS A 1 192 ? -14.601 6.453 3.833 1.00 90.19 192 LYS A C 1
ATOM 1382 O O . LYS A 1 192 ? -15.367 7.202 3.245 1.00 90.19 192 LYS A O 1
ATOM 1387 N N . ALA A 1 193 ? -14.549 5.137 3.606 1.00 92.00 193 ALA A N 1
ATOM 1388 C CA . ALA A 1 193 ? -15.398 4.475 2.620 1.00 92.00 193 ALA A CA 1
ATOM 1389 C C . ALA A 1 193 ? -16.885 4.726 2.905 1.00 92.00 193 ALA A C 1
ATOM 1391 O O . ALA A 1 193 ? -17.629 4.969 1.963 1.00 92.00 193 ALA A O 1
ATOM 1392 N N . LYS A 1 194 ? -17.296 4.748 4.183 1.00 89.19 194 LYS A N 1
ATOM 1393 C CA . LYS A 1 194 ? -18.692 4.959 4.623 1.00 89.19 194 LYS A CA 1
ATOM 1394 C C . LYS A 1 194 ? -19.182 6.393 4.443 1.00 89.19 194 LYS A C 1
ATOM 1396 O O . LYS A 1 194 ? -20.375 6.626 4.277 1.00 89.19 194 LYS A O 1
ATOM 1401 N N . GLU A 1 195 ? -18.271 7.353 4.549 1.00 89.94 195 GLU A N 1
ATOM 1402 C CA . GLU A 1 195 ? -18.593 8.781 4.524 1.00 89.94 195 GLU A CA 1
ATOM 1403 C C . GLU A 1 195 ? -18.724 9.327 3.099 1.00 89.94 195 GLU A C 1
ATOM 1405 O O . GLU A 1 195 ? -19.267 10.419 2.908 1.00 89.94 195 GLU A O 1
ATOM 1410 N N . VAL A 1 196 ? -18.237 8.591 2.092 1.00 88.88 196 VAL A N 1
ATOM 1411 C CA . VAL A 1 196 ? -18.233 9.090 0.717 1.00 88.88 196 VAL A CA 1
ATOM 1412 C C . VAL A 1 196 ? -19.627 9.051 0.100 1.00 88.88 196 VAL A C 1
ATOM 1414 O O . VAL A 1 196 ? -20.281 8.009 0.035 1.00 88.88 196 VAL A O 1
ATOM 1417 N N . LYS A 1 197 ? -20.070 10.198 -0.417 1.00 92.44 197 LYS A N 1
ATOM 1418 C CA . LYS A 1 197 ? -21.360 10.328 -1.096 1.00 92.44 197 LYS A CA 1
ATOM 1419 C C . LYS A 1 197 ? -21.308 9.748 -2.505 1.00 92.44 197 LYS A C 1
ATOM 1421 O O . LYS A 1 197 ? -20.257 9.659 -3.140 1.00 92.44 197 LYS A O 1
ATOM 1426 N N . GLU A 1 198 ? -22.478 9.387 -3.021 1.00 89.75 198 GLU A N 1
ATOM 1427 C CA . GLU A 1 198 ? -22.639 9.057 -4.436 1.00 89.75 198 GLU A CA 1
ATOM 1428 C C . GLU A 1 198 ? -22.192 10.238 -5.317 1.00 89.75 198 GLU A C 1
ATOM 1430 O O . GLU A 1 198 ? -22.494 11.390 -5.019 1.00 89.75 198 GLU A O 1
ATOM 1435 N N . GLY A 1 199 ? -21.405 9.955 -6.359 1.00 87.38 199 GLY A N 1
ATOM 1436 C CA . GLY A 1 199 ? -20.736 10.972 -7.183 1.00 87.38 199 GLY A CA 1
ATOM 1437 C C . GLY A 1 199 ? -19.373 11.445 -6.655 1.00 87.38 199 GLY A C 1
ATOM 1438 O O . GLY A 1 199 ? -18.570 11.944 -7.435 1.00 87.38 199 GLY A O 1
ATOM 1439 N N . GLU A 1 200 ? -19.062 11.219 -5.375 1.00 89.31 200 GLU A N 1
ATOM 1440 C CA . GLU A 1 200 ? -17.766 11.563 -4.760 1.00 89.31 200 GLU A CA 1
ATOM 1441 C C . GLU A 1 200 ? -16.910 10.322 -4.455 1.00 89.31 200 GLU A C 1
ATOM 1443 O O . GLU A 1 200 ? -15.800 10.448 -3.943 1.00 89.31 200 GLU A O 1
ATOM 1448 N N . ARG A 1 201 ? -17.423 9.119 -4.767 1.00 87.50 201 ARG A N 1
ATOM 1449 C CA . ARG A 1 201 ? -16.876 7.815 -4.339 1.00 87.50 201 ARG A CA 1
ATOM 1450 C C . ARG A 1 201 ? -15.394 7.616 -4.659 1.00 87.50 201 ARG A C 1
ATOM 1452 O O . ARG A 1 201 ? -14.711 6.967 -3.872 1.00 87.50 201 ARG A O 1
ATOM 1459 N N . GLY A 1 202 ? -14.898 8.193 -5.756 1.00 89.06 202 GLY A N 1
ATOM 1460 C CA . GLY A 1 202 ? -13.483 8.148 -6.132 1.00 89.06 202 GLY A CA 1
ATOM 1461 C C . GLY A 1 202 ? -12.926 6.725 -6.075 1.00 89.06 202 GLY A C 1
ATOM 1462 O O . GLY A 1 202 ? -13.508 5.802 -6.637 1.00 89.06 202 GLY A O 1
ATOM 1463 N N . ASP A 1 203 ? -11.846 6.538 -5.319 1.00 85.69 203 ASP A N 1
ATOM 1464 C CA . ASP A 1 203 ? -11.197 5.234 -5.132 1.00 85.69 203 ASP A CA 1
ATOM 1465 C C . ASP A 1 203 ? -12.094 4.158 -4.497 1.00 85.69 203 ASP A C 1
ATOM 1467 O O . ASP A 1 203 ? -11.853 2.966 -4.676 1.00 85.69 203 ASP A O 1
ATOM 1471 N N . TYR A 1 204 ? -13.147 4.558 -3.780 1.00 92.19 204 TYR A N 1
ATOM 1472 C CA . TYR A 1 204 ? -14.107 3.645 -3.163 1.00 92.19 204 TYR A CA 1
ATOM 1473 C C . TYR A 1 204 ? -15.286 3.298 -4.074 1.00 92.19 204 TYR A C 1
ATOM 1475 O O . TYR A 1 204 ? -16.187 2.599 -3.623 1.00 92.19 204 TYR A O 1
ATOM 1483 N N . GLU A 1 205 ? -15.325 3.744 -5.338 1.00 93.62 205 GLU A N 1
ATOM 1484 C CA . GLU A 1 205 ? -16.433 3.443 -6.265 1.00 93.62 205 GLU A CA 1
ATOM 1485 C C . GLU A 1 205 ? -16.771 1.943 -6.288 1.00 93.62 205 GLU A C 1
ATOM 1487 O O . GLU A 1 205 ? -17.933 1.560 -6.133 1.00 93.62 205 GLU A O 1
ATOM 1492 N N . TYR A 1 206 ? -15.745 1.094 -6.354 1.00 93.88 206 TYR A N 1
ATOM 1493 C CA . TYR A 1 206 ? -15.878 -0.361 -6.403 1.00 93.88 206 TYR A CA 1
ATOM 1494 C C . TYR A 1 206 ? -16.456 -0.990 -5.129 1.00 93.88 206 TYR A C 1
ATOM 1496 O O . TYR A 1 206 ? -17.057 -2.060 -5.206 1.00 93.88 206 TYR A O 1
ATOM 1504 N N . CYS A 1 207 ? -16.360 -0.326 -3.972 1.00 94.75 207 CYS A N 1
ATOM 1505 C CA . CYS A 1 207 ? -16.997 -0.804 -2.741 1.00 94.75 207 CYS A CA 1
ATOM 1506 C C . CYS A 1 207 ? -18.523 -0.836 -2.847 1.00 94.75 207 CYS A C 1
ATOM 1508 O O . CYS A 1 207 ? -19.175 -1.648 -2.194 1.00 94.75 207 CYS A O 1
ATOM 1510 N N . TYR A 1 208 ? -19.084 0.022 -3.697 1.00 93.12 208 TYR A N 1
ATOM 1511 C CA . TYR A 1 208 ? -20.521 0.163 -3.906 1.00 93.12 208 TYR A CA 1
ATOM 1512 C C . TYR A 1 208 ? -21.031 -0.608 -5.126 1.00 93.12 208 TYR A C 1
ATOM 1514 O O . TYR A 1 208 ? -22.234 -0.622 -5.387 1.00 93.12 208 TYR A O 1
ATOM 1522 N N . MET A 1 209 ? -20.138 -1.246 -5.883 1.00 91.62 209 MET A N 1
ATOM 1523 C CA . MET A 1 209 ? -20.525 -2.060 -7.025 1.00 91.62 209 MET A CA 1
ATOM 1524 C C . MET A 1 209 ? -21.000 -3.433 -6.557 1.00 91.62 209 MET A C 1
ATOM 1526 O O . MET A 1 209 ? -20.364 -4.100 -5.739 1.00 91.62 209 MET A O 1
ATOM 1530 N N . THR A 1 210 ? -22.129 -3.866 -7.111 1.00 90.00 210 THR A N 1
ATOM 1531 C CA . THR A 1 210 ? -22.617 -5.234 -6.937 1.00 90.00 210 THR A CA 1
ATOM 1532 C C . THR A 1 210 ? -22.094 -6.072 -8.100 1.00 90.00 210 THR A C 1
ATOM 1534 O O . THR A 1 210 ? -22.381 -5.725 -9.248 1.00 90.00 210 THR A O 1
ATOM 1537 N N . PRO A 1 211 ? -21.323 -7.145 -7.848 1.00 88.94 211 PRO A N 1
ATOM 1538 C CA . PRO A 1 211 ? -20.957 -8.076 -8.904 1.00 88.94 211 PRO A CA 1
ATOM 1539 C C . PRO A 1 211 ? -22.194 -8.631 -9.611 1.00 88.94 211 PRO A C 1
ATOM 1541 O O . PRO A 1 211 ? -23.170 -8.992 -8.952 1.00 88.94 211 PRO A O 1
ATOM 1544 N N . ALA A 1 212 ? -22.139 -8.762 -10.935 1.00 85.19 212 ALA A N 1
ATOM 1545 C CA . ALA A 1 212 ? -23.146 -9.535 -11.653 1.00 85.19 212 ALA A CA 1
ATOM 1546 C C . ALA A 1 212 ? -23.106 -10.999 -11.175 1.00 85.19 212 ALA A C 1
ATOM 1548 O O . ALA A 1 212 ? -22.026 -11.560 -10.977 1.00 85.19 212 ALA A O 1
ATOM 1549 N N . ALA A 1 213 ? -24.273 -11.619 -10.982 1.00 86.00 213 ALA A N 1
ATOM 1550 C CA . ALA A 1 213 ? -24.373 -12.980 -10.443 1.00 86.00 213 ALA A CA 1
ATOM 1551 C C . ALA A 1 213 ? -23.656 -14.022 -11.326 1.00 86.00 213 ALA A C 1
ATOM 1553 O O . ALA A 1 213 ? -23.024 -14.952 -10.824 1.00 86.00 213 ALA A O 1
ATOM 1554 N N . ASP A 1 214 ? -23.724 -13.821 -12.639 1.00 88.62 214 ASP A N 1
ATOM 1555 C CA . ASP A 1 214 ? -23.070 -14.574 -13.710 1.00 88.62 214 ASP A CA 1
ATOM 1556 C C . ASP A 1 214 ? -21.846 -13.839 -14.287 1.00 88.62 214 ASP A C 1
ATOM 1558 O O . ASP A 1 214 ? -21.325 -14.205 -15.341 1.00 88.62 214 ASP A O 1
ATOM 1562 N N . GLY A 1 215 ? -21.374 -12.802 -13.589 1.00 87.88 215 GLY A N 1
ATOM 1563 C CA . GLY A 1 215 ? -20.227 -12.010 -13.997 1.00 87.88 215 GLY A CA 1
ATOM 1564 C C . GLY A 1 215 ? -18.926 -12.816 -14.022 1.00 87.88 215 GLY A C 1
ATOM 1565 O O . GLY A 1 215 ? -18.817 -13.876 -13.392 1.00 87.88 215 GLY A O 1
ATOM 1566 N N . PRO A 1 216 ? -17.903 -12.304 -14.728 1.00 91.69 216 PRO A N 1
ATOM 1567 C CA . PRO A 1 216 ? -16.601 -12.942 -14.758 1.00 91.69 216 PRO A CA 1
ATOM 1568 C C . PRO A 1 216 ? -16.030 -13.060 -13.340 1.00 91.69 216 PRO A C 1
ATOM 1570 O O . PRO A 1 216 ? -16.229 -12.201 -12.477 1.00 91.69 216 PRO A O 1
ATOM 1573 N N . LYS A 1 217 ? -15.294 -14.142 -13.104 1.00 93.25 217 LYS A N 1
ATOM 1574 C CA . LYS A 1 217 ? -14.607 -14.398 -11.839 1.00 93.25 217 LYS A CA 1
ATOM 1575 C C . LYS A 1 217 ? -13.126 -14.598 -12.098 1.00 93.25 217 LYS A C 1
ATOM 1577 O O . LYS A 1 217 ? -12.734 -15.065 -13.164 1.00 93.25 217 LYS A O 1
ATOM 1582 N N . LEU A 1 218 ? -12.319 -14.227 -11.117 1.00 92.94 218 LEU A N 1
ATOM 1583 C CA . LEU A 1 218 ? -10.907 -14.560 -11.054 1.00 92.94 218 LEU A CA 1
ATOM 1584 C C . LEU A 1 218 ? -10.715 -15.460 -9.843 1.00 92.94 218 LEU A C 1
ATOM 1586 O O . LEU A 1 218 ? -10.953 -15.032 -8.714 1.00 92.94 218 LEU A O 1
ATOM 1590 N N . LYS A 1 219 ? -10.345 -16.722 -10.075 1.00 91.38 219 LYS A N 1
ATOM 1591 C CA . LYS A 1 219 ? -10.494 -17.780 -9.063 1.00 91.38 219 LYS A CA 1
ATOM 1592 C C . LYS A 1 219 ? -11.953 -17.808 -8.570 1.00 91.38 219 LYS A C 1
ATOM 1594 O O . LYS A 1 219 ? -12.875 -17.925 -9.374 1.00 91.38 219 LYS A O 1
ATOM 1599 N N . ASN A 1 220 ? -12.163 -17.639 -7.267 1.00 91.94 220 ASN A N 1
ATOM 1600 C CA . ASN A 1 220 ? -13.483 -17.566 -6.642 1.00 91.94 220 ASN A CA 1
ATOM 1601 C C . ASN A 1 220 ? -13.964 -16.124 -6.414 1.00 91.94 220 ASN A C 1
ATOM 1603 O O . ASN A 1 220 ? -15.053 -15.925 -5.875 1.00 91.94 220 ASN A O 1
ATOM 1607 N N . TYR A 1 221 ? -13.187 -15.121 -6.833 1.00 94.31 221 TYR A N 1
ATOM 1608 C CA . TYR A 1 221 ? -13.492 -13.719 -6.583 1.00 94.31 221 TYR A CA 1
ATOM 1609 C C . TYR A 1 221 ? -14.277 -13.108 -7.740 1.00 94.31 221 TYR A C 1
ATOM 1611 O O . TYR A 1 221 ? -13.873 -13.247 -8.900 1.00 94.31 221 TYR A O 1
ATOM 1619 N N . PRO A 1 222 ? -15.383 -12.402 -7.463 1.00 94.94 222 PRO A N 1
ATOM 1620 C CA . PRO A 1 222 ? -16.073 -11.642 -8.488 1.00 94.94 222 PRO A CA 1
ATOM 1621 C C . PRO A 1 222 ? -15.175 -10.536 -9.042 1.00 94.94 222 PRO A C 1
ATOM 1623 O O . PRO A 1 222 ? -14.546 -9.789 -8.286 1.00 94.94 222 PRO A O 1
ATOM 1626 N N . ARG A 1 223 ? -15.161 -10.411 -10.369 1.00 94.38 223 ARG A N 1
ATOM 1627 C CA . ARG A 1 223 ? -14.541 -9.283 -11.060 1.00 94.38 223 ARG A CA 1
ATOM 1628 C C . ARG A 1 223 ? -15.520 -8.116 -11.168 1.00 94.38 223 ARG A C 1
ATOM 1630 O O . ARG A 1 223 ? -16.715 -8.305 -11.388 1.00 94.38 223 ARG A O 1
ATOM 1637 N N . LEU A 1 224 ? -14.984 -6.913 -11.000 1.00 93.00 224 LEU A N 1
ATOM 1638 C CA . LEU A 1 224 ? -15.686 -5.628 -11.015 1.00 93.00 224 LEU A CA 1
ATOM 1639 C C . LEU A 1 224 ? -15.149 -4.679 -12.097 1.00 93.00 224 LEU A C 1
ATOM 1641 O O . LEU A 1 224 ? -15.558 -3.520 -12.152 1.00 93.00 224 LEU A O 1
ATOM 1645 N N . ASP A 1 225 ? -14.200 -5.127 -12.921 1.00 81.69 225 ASP A N 1
ATOM 1646 C CA . ASP A 1 225 ? -13.588 -4.272 -13.933 1.00 81.69 225 ASP A CA 1
ATOM 1647 C C . ASP A 1 225 ? -14.571 -3.840 -15.026 1.00 81.69 225 ASP A C 1
ATOM 1649 O O . ASP A 1 225 ? -15.411 -4.612 -15.491 1.00 81.69 225 ASP A O 1
ATOM 1653 N N . LYS A 1 226 ? -14.423 -2.587 -15.465 1.00 81.31 226 LYS A N 1
ATOM 1654 C CA . LYS A 1 226 ? -15.157 -2.023 -16.599 1.00 81.31 226 LYS A CA 1
ATOM 1655 C C . LYS A 1 226 ? -14.526 -2.513 -17.924 1.00 81.31 226 LYS A C 1
ATOM 1657 O O . LYS A 1 226 ? -13.330 -2.831 -17.955 1.00 81.31 226 LYS A O 1
ATOM 1662 N N . PRO A 1 227 ? -15.302 -2.625 -19.022 1.00 67.50 227 PRO A N 1
ATOM 1663 C CA . PRO A 1 227 ? -14.838 -3.242 -20.268 1.00 67.50 227 PRO A CA 1
ATOM 1664 C C . PRO A 1 227 ? -13.592 -2.578 -20.870 1.00 67.50 227 PRO A C 1
ATOM 1666 O O . PRO A 1 227 ? -12.695 -3.293 -21.313 1.00 67.50 227 PRO A O 1
ATOM 1669 N N . ASP A 1 228 ? -13.505 -1.248 -20.804 1.00 66.56 228 ASP A N 1
ATOM 1670 C CA . ASP A 1 228 ? -12.500 -0.456 -21.529 1.00 66.56 228 ASP A CA 1
ATOM 1671 C C . ASP A 1 228 ? -11.277 -0.056 -20.688 1.00 66.56 228 ASP A C 1
ATOM 1673 O O . ASP A 1 228 ? -10.377 0.631 -21.175 1.00 66.56 228 ASP A O 1
ATOM 1677 N N . ASP A 1 229 ? -11.206 -0.499 -19.433 1.00 66.25 229 ASP A N 1
ATOM 1678 C CA . ASP A 1 229 ? -10.105 -0.130 -18.554 1.00 66.25 229 ASP A CA 1
ATOM 1679 C C . ASP A 1 229 ? -8.934 -1.108 -18.696 1.00 66.25 229 ASP A C 1
ATOM 1681 O O . ASP A 1 229 ? -9.084 -2.330 -18.598 1.00 66.25 229 ASP A O 1
ATOM 1685 N N . ALA A 1 230 ? -7.719 -0.562 -18.817 1.00 81.62 230 ALA A N 1
ATOM 1686 C CA . ALA A 1 230 ? -6.459 -1.294 -18.641 1.00 81.62 230 ALA A CA 1
ATOM 1687 C C . ALA A 1 230 ? -6.214 -1.670 -17.164 1.00 81.62 230 ALA A C 1
ATOM 1689 O O . ALA A 1 230 ? -5.067 -1.710 -16.712 1.00 81.62 230 ALA A O 1
ATOM 1690 N N . HIS A 1 231 ? -7.299 -1.881 -16.415 1.00 90.75 231 HIS A N 1
ATOM 1691 C CA . HIS A 1 231 ? -7.356 -2.186 -15.000 1.00 90.75 231 HIS A CA 1
ATOM 1692 C C . HIS A 1 231 ? -8.177 -3.465 -14.798 1.00 90.75 231 HIS A C 1
ATOM 1694 O O . HIS A 1 231 ? -9.171 -3.712 -15.484 1.00 90.75 231 HIS A O 1
ATOM 1700 N N . VAL A 1 232 ? -7.769 -4.277 -13.832 1.00 94.50 232 VAL A N 1
ATOM 1701 C CA . VAL A 1 232 ? -8.513 -5.445 -13.368 1.00 94.50 232 VAL A CA 1
ATOM 1702 C C . VAL A 1 232 ? -8.870 -5.203 -11.917 1.00 94.50 232 VAL A C 1
ATOM 1704 O O . VAL A 1 232 ? -8.007 -4.857 -11.116 1.00 94.50 232 VAL A O 1
ATOM 1707 N N . VAL A 1 233 ? -10.144 -5.373 -11.584 1.00 95.75 233 VAL A N 1
ATOM 1708 C CA . VAL A 1 233 ? -10.650 -5.140 -10.236 1.00 95.75 233 VAL A CA 1
ATOM 1709 C C . VAL A 1 233 ? -11.380 -6.385 -9.779 1.00 95.75 233 VAL A C 1
ATOM 1711 O O . VAL A 1 233 ? -12.251 -6.888 -10.485 1.00 95.75 233 VAL A O 1
ATOM 1714 N N . ILE A 1 234 ? -11.025 -6.883 -8.603 1.00 96.00 234 ILE A N 1
ATOM 1715 C CA . ILE A 1 234 ? -11.684 -8.015 -7.951 1.00 96.00 234 ILE A CA 1
ATOM 1716 C C . ILE A 1 234 ? -12.106 -7.618 -6.542 1.00 96.00 234 ILE A C 1
ATOM 1718 O O . ILE A 1 234 ? -11.508 -6.735 -5.925 1.00 96.00 234 ILE A O 1
ATOM 1722 N N . LYS A 1 235 ? -13.132 -8.292 -6.025 1.00 95.44 235 LYS A N 1
ATOM 1723 C CA . LYS A 1 235 ? -13.565 -8.146 -4.634 1.00 95.44 235 LYS A CA 1
ATOM 1724 C C . LYS A 1 235 ? -13.243 -9.415 -3.850 1.00 95.44 235 LYS A C 1
ATOM 1726 O O . LYS A 1 235 ? -13.757 -10.486 -4.168 1.00 95.44 235 LYS A O 1
ATOM 1731 N N . VAL A 1 236 ? -12.413 -9.271 -2.822 1.00 95.31 236 VAL A N 1
ATOM 1732 C CA . VAL A 1 236 ? -12.002 -10.330 -1.895 1.00 95.31 236 VAL A CA 1
ATOM 1733 C C . VAL A 1 236 ? -12.602 -10.001 -0.533 1.00 95.31 236 VAL A C 1
ATOM 1735 O O . VAL A 1 236 ? -12.153 -9.081 0.144 1.00 95.31 236 VAL A O 1
ATOM 1738 N N . GLY A 1 237 ? -13.700 -10.669 -0.176 1.00 93.19 237 GLY A N 1
ATOM 1739 C CA . GLY A 1 237 ? -14.484 -10.300 1.004 1.00 93.19 237 GLY A CA 1
ATOM 1740 C C . GLY A 1 237 ? -14.960 -8.841 0.935 1.00 93.19 237 GLY A C 1
ATOM 1741 O O . GLY A 1 237 ? -15.770 -8.476 0.076 1.00 93.19 237 GLY A O 1
ATOM 1742 N N . HIS A 1 238 ? -14.448 -8.007 1.841 1.00 93.88 238 HIS A N 1
ATOM 1743 C CA . HIS A 1 238 ? -14.723 -6.569 1.908 1.00 93.88 238 HIS A CA 1
ATOM 1744 C C . HIS A 1 238 ? -13.572 -5.699 1.369 1.00 93.88 238 HIS A C 1
ATOM 1746 O O . HIS A 1 238 ? -13.653 -4.475 1.436 1.00 93.88 238 HIS A O 1
ATOM 1752 N N . VAL A 1 239 ? -12.521 -6.303 0.809 1.00 95.38 239 VAL A N 1
ATOM 1753 C CA . VAL A 1 239 ? -11.389 -5.602 0.195 1.00 95.38 239 VAL A CA 1
ATOM 1754 C C . VAL A 1 239 ? -11.532 -5.608 -1.323 1.00 95.38 239 VAL A C 1
ATOM 1756 O O . VAL A 1 239 ? -11.749 -6.644 -1.952 1.00 95.38 239 VAL A O 1
ATOM 1759 N N . ILE A 1 240 ? -11.382 -4.438 -1.934 1.00 96.25 240 ILE A N 1
ATOM 1760 C CA . ILE A 1 240 ? -11.210 -4.292 -3.376 1.00 96.25 240 ILE A CA 1
ATOM 1761 C C . ILE A 1 240 ? -9.724 -4.376 -3.690 1.00 96.25 240 ILE A C 1
ATOM 1763 O O . ILE A 1 240 ? -8.932 -3.601 -3.153 1.00 96.25 240 ILE A O 1
ATOM 1767 N N . VAL A 1 241 ? -9.359 -5.277 -4.597 1.00 96.38 241 VAL A N 1
ATOM 1768 C CA . VAL A 1 241 ? -8.016 -5.332 -5.175 1.00 96.38 241 VAL A CA 1
ATOM 1769 C C . VAL A 1 241 ? -8.110 -4.808 -6.599 1.00 96.38 241 VAL A C 1
ATOM 1771 O O . VAL A 1 241 ? -8.789 -5.396 -7.440 1.00 96.38 241 VAL A O 1
ATOM 1774 N N . SER A 1 242 ? -7.457 -3.680 -6.856 1.00 95.56 242 SER A N 1
ATOM 1775 C CA . SER A 1 242 ? -7.387 -3.045 -8.169 1.00 95.56 242 SER A CA 1
ATOM 1776 C C . SER A 1 242 ? -5.961 -3.107 -8.686 1.00 95.56 242 SER A C 1
ATOM 1778 O O . SER A 1 242 ? -5.029 -2.698 -7.997 1.00 95.56 242 SER A O 1
ATOM 1780 N N . LEU A 1 243 ? -5.785 -3.616 -9.896 1.00 95.19 243 LEU A N 1
ATOM 1781 C CA . LEU A 1 243 ? -4.497 -3.723 -10.558 1.00 95.19 243 LEU A CA 1
ATOM 1782 C C . LEU A 1 243 ? -4.551 -2.974 -11.884 1.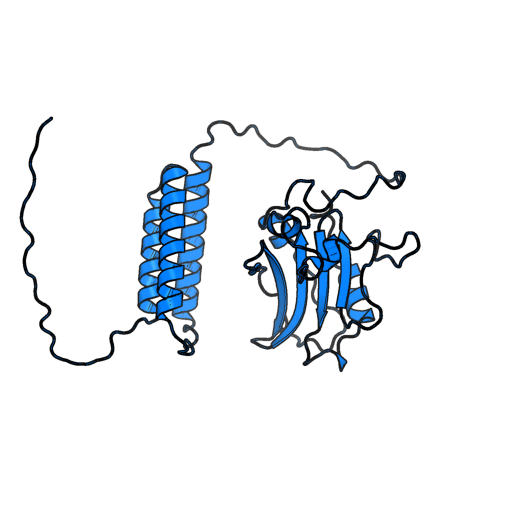00 95.19 243 LEU A C 1
ATOM 1784 O O . LEU A 1 243 ? -5.379 -3.291 -12.733 1.00 95.19 243 LEU A O 1
ATOM 1788 N N . GLY A 1 244 ? -3.666 -2.002 -12.078 1.00 92.88 244 GLY A N 1
ATOM 1789 C CA . GLY A 1 244 ? -3.659 -1.155 -13.268 1.00 92.88 244 GLY A CA 1
ATOM 1790 C C . GLY A 1 244 ? -2.265 -0.905 -13.820 1.00 92.88 244 GLY A C 1
ATOM 1791 O O . GLY A 1 244 ? -1.276 -0.949 -13.088 1.00 92.88 244 GLY A O 1
ATOM 1792 N N . SER A 1 245 ? -2.186 -0.619 -15.120 1.00 90.25 245 SER A N 1
ATOM 1793 C CA . SER A 1 245 ? -0.949 -0.206 -15.790 1.00 90.25 245 SER A CA 1
ATOM 1794 C C . SER A 1 245 ? -0.915 1.306 -16.052 1.00 90.25 245 SER A C 1
ATOM 1796 O O . SER A 1 245 ? -1.931 1.939 -16.342 1.00 90.25 245 SER A O 1
ATOM 1798 N N . TRP A 1 246 ? 0.273 1.902 -15.941 1.00 85.00 246 TRP A N 1
ATOM 1799 C CA . TRP A 1 246 ? 0.479 3.351 -16.075 1.00 85.00 246 TRP A CA 1
ATOM 1800 C C . TRP A 1 246 ? 0.660 3.768 -17.544 1.00 85.00 246 TRP A C 1
ATOM 1802 O O . TRP A 1 246 ? 1.042 2.953 -18.384 1.00 85.00 246 TRP A O 1
ATOM 1812 N N . GLU A 1 247 ? 0.438 5.051 -17.868 1.00 74.62 247 GLU A N 1
ATOM 1813 C CA . GLU A 1 247 ? 0.408 5.583 -19.251 1.00 74.62 247 GLU A CA 1
ATOM 1814 C C . GLU A 1 247 ? 1.664 5.331 -20.107 1.00 74.62 247 GLU A C 1
ATOM 1816 O O . GLU A 1 247 ? 1.580 5.397 -21.326 1.00 74.62 247 GLU A O 1
ATOM 1821 N N . GLY A 1 248 ? 2.802 4.948 -19.526 1.00 76.88 248 GLY A N 1
ATOM 1822 C CA . GLY A 1 248 ? 4.002 4.583 -20.291 1.00 76.88 248 GLY A CA 1
ATOM 1823 C C . GLY A 1 248 ? 4.059 3.129 -20.777 1.00 76.88 248 GLY A C 1
ATOM 1824 O O . GLY A 1 248 ? 4.949 2.782 -21.555 1.00 76.88 248 GLY A O 1
ATOM 1825 N N . VAL A 1 249 ? 3.173 2.256 -20.287 1.00 79.75 249 VAL A N 1
ATOM 1826 C CA . VAL A 1 249 ? 3.282 0.800 -20.501 1.00 79.75 249 VAL A CA 1
ATOM 1827 C C . VAL A 1 249 ? 1.962 0.116 -20.852 1.00 79.75 249 VAL A C 1
ATOM 1829 O O . VAL A 1 249 ? 1.964 -1.093 -21.070 1.00 79.75 249 VAL A O 1
ATOM 1832 N N . LYS A 1 250 ? 0.860 0.868 -20.989 1.00 79.31 250 LYS A N 1
ATOM 1833 C CA . LYS A 1 250 ? -0.463 0.347 -21.401 1.00 79.31 250 LYS A CA 1
ATOM 1834 C C . LYS A 1 250 ? -0.415 -0.435 -22.723 1.00 79.31 250 LYS A C 1
ATOM 1836 O O . LYS A 1 250 ? -1.150 -1.400 -22.929 1.00 79.31 250 LYS A O 1
ATOM 1841 N N . ASP A 1 251 ? 0.498 -0.068 -23.621 1.00 82.81 251 ASP A N 1
ATOM 1842 C CA . ASP A 1 251 ? 0.671 -0.787 -24.886 1.00 82.81 251 ASP A CA 1
ATOM 1843 C C . ASP A 1 251 ? 1.376 -2.137 -24.737 1.00 82.81 251 ASP A C 1
ATOM 1845 O O . ASP A 1 251 ? 1.220 -2.999 -25.601 1.00 82.81 251 ASP A O 1
ATOM 1849 N N . LYS A 1 252 ? 2.109 -2.335 -23.639 1.00 83.44 252 LYS A N 1
ATOM 1850 C CA . LYS A 1 252 ? 2.915 -3.532 -23.369 1.00 83.44 252 LYS A CA 1
ATOM 1851 C C . LYS A 1 252 ? 2.259 -4.484 -22.378 1.00 83.44 252 LYS A C 1
ATOM 1853 O O . LYS A 1 252 ? 2.471 -5.682 -22.488 1.00 83.44 252 LYS A O 1
ATOM 1858 N N . ILE A 1 253 ? 1.512 -3.948 -21.416 1.00 87.12 253 ILE A N 1
ATOM 1859 C CA . ILE A 1 253 ? 0.823 -4.719 -20.381 1.00 87.12 253 ILE A CA 1
ATOM 1860 C C . ILE A 1 253 ? -0.663 -4.672 -20.694 1.00 87.12 253 ILE A C 1
ATOM 1862 O O . ILE A 1 253 ? -1.312 -3.642 -20.509 1.00 87.12 253 ILE A O 1
ATOM 1866 N N . LYS A 1 254 ? -1.197 -5.771 -21.220 1.00 88.56 254 LYS A N 1
ATOM 1867 C CA . LYS A 1 254 ? -2.612 -5.872 -21.565 1.00 88.56 254 LYS A CA 1
ATOM 1868 C C . LYS A 1 254 ? -3.419 -6.337 -20.364 1.00 88.56 254 LYS A C 1
ATOM 1870 O O . LYS A 1 254 ? -2.897 -6.892 -19.399 1.00 88.56 254 LYS A O 1
ATOM 1875 N N . LYS A 1 255 ? -4.733 -6.132 -20.444 1.00 90.38 255 LYS A N 1
ATOM 1876 C CA . LYS A 1 255 ? -5.687 -6.575 -19.424 1.00 90.38 255 LYS A CA 1
ATOM 1877 C C . LYS A 1 255 ? -5.537 -8.067 -19.108 1.00 90.38 255 LYS A C 1
ATOM 1879 O O . LYS A 1 255 ? -5.514 -8.433 -17.941 1.00 90.38 255 LYS A O 1
ATOM 1884 N N . ASP A 1 256 ? -5.344 -8.902 -20.125 1.00 90.38 256 ASP A N 1
ATOM 1885 C CA . ASP A 1 256 ? -5.141 -10.345 -19.946 1.00 90.38 256 ASP A CA 1
ATOM 1886 C C . ASP A 1 256 ? -3.859 -10.681 -19.172 1.00 90.38 256 ASP A C 1
ATOM 1888 O O . ASP A 1 256 ? -3.831 -11.667 -18.438 1.00 90.38 256 ASP A O 1
ATOM 1892 N N . ASP A 1 257 ? -2.811 -9.860 -19.282 1.00 90.12 257 ASP A N 1
ATOM 1893 C CA . ASP A 1 257 ? -1.580 -10.039 -18.507 1.00 90.12 257 ASP A CA 1
ATOM 1894 C C . ASP A 1 257 ? -1.818 -9.704 -17.030 1.00 90.12 257 ASP A C 1
ATOM 1896 O O . ASP A 1 257 ? -1.377 -10.437 -16.148 1.00 90.12 257 ASP A O 1
ATOM 1900 N N . LEU A 1 258 ? -2.581 -8.639 -16.754 1.00 92.69 258 LEU A N 1
ATOM 1901 C CA . LEU A 1 258 ? -3.007 -8.265 -15.399 1.00 92.69 258 LEU A CA 1
ATOM 1902 C C . LEU A 1 258 ? -3.888 -9.354 -14.765 1.00 92.69 258 LEU A C 1
ATOM 1904 O O . LEU A 1 258 ? -3.708 -9.684 -13.595 1.00 92.69 258 LEU A O 1
ATOM 1908 N N . VAL A 1 259 ? -4.810 -9.939 -15.540 1.00 92.88 259 VAL A N 1
ATOM 1909 C CA . VAL A 1 259 ? -5.652 -11.071 -15.114 1.00 92.88 259 VAL A CA 1
ATOM 1910 C C . VAL A 1 259 ? -4.777 -12.268 -14.743 1.00 92.88 259 VAL A C 1
ATOM 1912 O O . VAL A 1 259 ? -4.845 -12.736 -13.610 1.00 92.88 259 VAL A O 1
ATOM 1915 N N . LYS A 1 260 ? -3.903 -12.721 -15.651 1.00 92.75 260 LYS A N 1
ATOM 1916 C CA . LYS A 1 260 ? -2.992 -13.852 -15.395 1.00 92.75 260 LYS A CA 1
ATOM 1917 C C . LYS A 1 260 ? -2.089 -13.608 -14.193 1.00 92.75 260 LYS A C 1
ATOM 1919 O O . LYS A 1 260 ? -1.804 -14.531 -13.440 1.00 92.75 260 LYS A O 1
ATOM 1924 N N . PHE A 1 261 ? -1.628 -12.376 -14.006 1.00 92.94 261 PHE A N 1
ATOM 1925 C CA . PHE A 1 261 ? -0.842 -12.025 -12.834 1.00 92.94 261 PHE A CA 1
ATOM 1926 C C . PHE A 1 261 ? -1.663 -12.139 -11.543 1.00 92.94 261 PHE A C 1
ATOM 1928 O O . PHE A 1 261 ? -1.210 -12.773 -10.599 1.00 92.94 261 PHE A O 1
ATOM 1935 N N . LEU A 1 262 ? -2.886 -11.601 -11.483 1.00 93.75 262 LEU A N 1
ATOM 1936 C CA . LEU A 1 262 ? -3.723 -11.736 -10.281 1.00 93.75 262 LEU A CA 1
ATOM 1937 C C . LEU A 1 262 ? -4.057 -13.198 -9.950 1.00 93.75 262 LEU A C 1
ATOM 1939 O O . LEU A 1 262 ? -4.261 -13.534 -8.785 1.00 93.75 262 LEU A O 1
ATOM 1943 N N . GLU A 1 263 ? -4.074 -14.092 -10.941 1.00 93.62 263 GLU A N 1
ATOM 1944 C CA . GLU A 1 263 ? -4.223 -15.530 -10.699 1.00 93.62 263 GLU A CA 1
ATOM 1945 C C . GLU A 1 263 ? -3.053 -16.130 -9.900 1.00 93.62 263 GLU A C 1
ATOM 1947 O O . GLU A 1 263 ? -3.240 -17.129 -9.202 1.00 93.62 263 GLU A O 1
ATOM 1952 N N . THR A 1 264 ? -1.868 -15.519 -9.927 1.00 93.94 264 THR A N 1
ATOM 1953 C CA . THR A 1 264 ? -0.693 -16.001 -9.184 1.00 93.94 264 THR A CA 1
ATOM 1954 C C . THR A 1 264 ? -0.530 -15.352 -7.812 1.00 93.94 264 THR A C 1
ATOM 1956 O O . THR A 1 264 ? 0.170 -15.909 -6.970 1.00 93.94 264 THR A O 1
ATOM 1959 N N . VAL A 1 265 ? -1.199 -14.225 -7.548 1.00 93.44 265 VAL A N 1
ATOM 1960 C CA . VAL A 1 265 ? -1.171 -13.562 -6.236 1.00 93.44 265 VAL A CA 1
ATOM 1961 C C . VAL A 1 265 ? -1.973 -14.380 -5.221 1.00 93.44 265 VAL A C 1
ATOM 1963 O O . VAL A 1 265 ? -3.122 -14.764 -5.481 1.00 93.44 265 VAL A O 1
ATOM 1966 N N . ASP A 1 266 ? -1.373 -14.643 -4.062 1.00 93.88 266 ASP A N 1
ATOM 1967 C CA . ASP A 1 266 ? -2.081 -15.204 -2.915 1.00 93.88 266 ASP A CA 1
ATOM 1968 C C . ASP A 1 266 ? -2.842 -14.096 -2.177 1.00 93.88 266 ASP A C 1
ATOM 1970 O O . ASP A 1 266 ? -2.258 -13.118 -1.713 1.00 93.88 266 ASP A O 1
ATOM 1974 N N . LEU A 1 267 ? -4.164 -14.243 -2.117 1.00 94.25 267 LEU A N 1
ATOM 1975 C CA . LEU A 1 267 ? -5.084 -13.286 -1.505 1.00 94.25 267 LEU A CA 1
ATOM 1976 C C . LEU A 1 267 ? -5.860 -13.911 -0.339 1.00 94.25 267 LEU A C 1
ATOM 1978 O O . LEU A 1 267 ? -6.735 -13.255 0.219 1.00 94.25 267 LEU A O 1
ATOM 1982 N N . SER A 1 268 ? -5.550 -15.149 0.072 1.00 91.19 268 SER A N 1
ATOM 1983 C CA . SER A 1 268 ? -6.296 -15.800 1.158 1.00 91.19 268 SER A CA 1
ATOM 1984 C C . SER A 1 268 ? -6.114 -15.100 2.507 1.00 91.19 268 SER A C 1
ATOM 1986 O O . SER A 1 268 ? -6.953 -15.211 3.397 1.00 91.19 268 SER A O 1
ATOM 1988 N N . THR A 1 269 ? -5.025 -14.343 2.672 1.00 88.25 269 THR A N 1
ATOM 1989 C CA . THR A 1 269 ? -4.741 -13.570 3.891 1.00 88.25 269 THR A CA 1
ATOM 1990 C C . THR A 1 269 ? -5.732 -12.431 4.137 1.00 88.25 269 THR A C 1
ATOM 1992 O O . THR A 1 269 ? -5.859 -11.991 5.277 1.00 88.25 269 THR A O 1
ATOM 1995 N N . ILE A 1 270 ? -6.447 -11.976 3.102 1.00 90.50 270 ILE A N 1
ATOM 1996 C CA . ILE A 1 270 ? -7.450 -10.902 3.181 1.00 90.50 270 ILE A CA 1
ATOM 1997 C C . ILE A 1 270 ? -8.891 -11.407 3.011 1.00 90.50 270 ILE A C 1
ATOM 1999 O O . ILE A 1 270 ? -9.815 -10.614 2.872 1.00 90.50 270 ILE A O 1
ATOM 2003 N N . GLU A 1 271 ? -9.111 -12.724 2.999 1.00 85.56 271 GLU A N 1
ATOM 2004 C CA . GLU A 1 271 ? -10.466 -13.293 2.946 1.00 85.56 271 GLU A CA 1
ATOM 2005 C C . GLU A 1 271 ? -11.190 -13.268 4.303 1.00 85.56 271 GLU A C 1
ATOM 2007 O O . GLU A 1 271 ? -12.422 -13.310 4.322 1.00 85.56 271 GLU A O 1
ATOM 2012 N N . ASN A 1 272 ? -10.442 -13.204 5.413 1.00 72.00 272 ASN A N 1
ATOM 2013 C CA . ASN A 1 272 ? -10.937 -13.363 6.789 1.00 72.00 272 ASN A CA 1
ATOM 2014 C C . ASN A 1 272 ? -10.782 -12.087 7.617 1.00 72.00 272 ASN A C 1
ATOM 2016 O O . ASN A 1 272 ? -11.747 -11.723 8.326 1.00 72.00 272 ASN A O 1
#

Sequence (272 aa):
MKNLTIALMAAAAFTSVGCKKKGGGAGEAMAKMSEFKDKMCECKDKKCADEVQDAMNKWSAENAKSAGDKKAEAPDEKTMKEMQEVGTKYGECMAKAMGAGGDTAAPPPEGSAAPAGSAAPAADAPKVGEGPVHSAKVLFDIDPPAFPGVSAPDKARWSPAYAEKDGNRLINYMEGDKGFVGMKFSDCNLPKAKEVKEGERGDYEYCYMTPAADGPKLKNYPRLDKPDDAHVVIKVGHVIVSLGSWEGVKDKIKKDDLVKFLETVDLSTIEN